Protein AF-A0A9N6WWA9-F1 (afdb_monomer_lite)

pLDDT: mean 92.27, std 10.43, range [47.69, 98.81]

Foldseek 3Di:
DVVLLVVVVVLQVQFPHHFQDDPVVCSVPVVDPLSVLSSVLRNVLSVVQVVVCVVQPVSDHWDWDWAADPQFTTWIWTWDDCTPFFNIKIKIKTKGKHWDDPVNVVVVVVVVDDADDDTKIKIKIKIWIWTHTPDLQAWIKIKMKMKMWIQHPVRDIDIDIDMDIDTGHSDDDPVVVCVVVVVVVVD

Structure (mmCIF, N/CA/C/O backbone):
data_AF-A0A9N6WWA9-F1
#
_entry.id   AF-A0A9N6WWA9-F1
#
loop_
_atom_site.group_PDB
_atom_site.id
_atom_site.type_symbol
_atom_site.label_atom_id
_atom_site.label_alt_id
_atom_site.label_comp_id
_atom_site.label_asym_id
_atom_site.label_entity_id
_atom_site.label_seq_id
_atom_site.pdbx_PDB_ins_code
_atom_site.Cartn_x
_atom_site.Cartn_y
_atom_site.Cartn_z
_atom_site.occupancy
_atom_site.B_iso_or_equiv
_atom_site.auth_seq_id
_atom_site.auth_comp_id
_atom_site.auth_asym_id
_atom_site.auth_atom_id
_atom_site.pdbx_PDB_model_num
ATOM 1 N N . MET A 1 1 ? 0.975 22.831 -18.858 1.00 47.69 1 MET A N 1
ATOM 2 C CA . MET A 1 1 ? 2.084 22.487 -17.935 1.00 47.69 1 MET A CA 1
ATOM 3 C C . MET A 1 1 ? 1.871 23.072 -16.540 1.00 47.69 1 MET A C 1
ATOM 5 O O . MET A 1 1 ? 2.057 22.313 -15.604 1.00 47.69 1 MET A O 1
ATOM 9 N N . ALA A 1 2 ? 1.423 24.330 -16.390 1.00 49.25 2 ALA A N 1
ATOM 10 C CA . ALA A 1 2 ? 1.094 24.925 -15.081 1.00 49.25 2 ALA A CA 1
ATOM 11 C C . ALA A 1 2 ? 0.016 24.138 -14.295 1.00 49.25 2 ALA A C 1
ATOM 13 O O . ALA A 1 2 ? 0.306 23.673 -13.201 1.00 49.25 2 ALA A O 1
ATOM 14 N N . ASP A 1 3 ? -1.133 23.821 -14.912 1.00 58.78 3 ASP A N 1
ATOM 15 C CA . ASP A 1 3 ? -2.223 23.057 -14.260 1.00 58.78 3 ASP A CA 1
ATOM 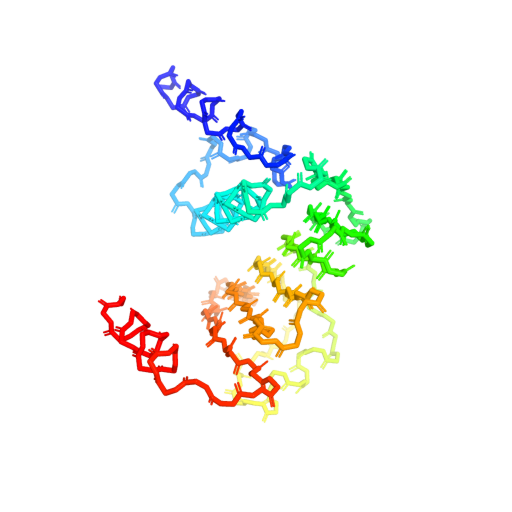16 C C . ASP A 1 3 ? -1.815 21.674 -13.719 1.00 58.78 3 ASP A C 1
ATOM 18 O O . ASP A 1 3 ? -2.359 21.187 -12.731 1.00 58.78 3 ASP A O 1
ATOM 22 N N . ASN A 1 4 ? -0.847 21.009 -14.361 1.00 57.81 4 ASN A N 1
ATOM 23 C CA . ASN A 1 4 ? -0.409 19.672 -13.947 1.00 57.81 4 ASN A CA 1
ATOM 24 C C . ASN A 1 4 ? 0.564 19.710 -12.763 1.00 57.81 4 ASN A C 1
ATOM 26 O O . ASN A 1 4 ? 0.598 18.758 -11.985 1.00 57.81 4 ASN A O 1
ATOM 30 N N . ALA A 1 5 ? 1.357 20.776 -12.644 1.00 61.28 5 ALA A N 1
ATOM 31 C CA . ALA A 1 5 ? 2.270 20.962 -11.524 1.00 61.28 5 ALA A CA 1
ATOM 32 C C . ALA A 1 5 ? 1.504 21.344 -10.251 1.00 61.28 5 ALA A C 1
ATOM 34 O O . ALA A 1 5 ? 1.810 20.816 -9.183 1.00 61.28 5 ALA A O 1
ATOM 35 N N . ASP A 1 6 ? 0.468 22.175 -10.380 1.00 62.00 6 ASP A N 1
ATOM 36 C CA . ASP A 1 6 ? -0.366 22.597 -9.252 1.00 62.00 6 ASP A CA 1
ATOM 37 C C . ASP A 1 6 ? -1.204 21.436 -8.695 1.00 62.00 6 ASP A C 1
ATOM 39 O O . ASP A 1 6 ? -1.165 21.185 -7.492 1.00 62.00 6 ASP A O 1
ATOM 43 N N . ALA A 1 7 ? -1.829 20.618 -9.552 1.00 63.53 7 ALA A N 1
ATOM 44 C CA . ALA A 1 7 ? -2.565 19.426 -9.110 1.00 63.53 7 ALA A CA 1
ATOM 45 C C . ALA A 1 7 ? -1.667 18.352 -8.456 1.00 63.53 7 ALA A C 1
ATOM 47 O O . ALA A 1 7 ? -2.081 17.664 -7.516 1.00 63.53 7 ALA A O 1
ATOM 48 N N . LEU A 1 8 ? -0.423 18.188 -8.933 1.00 64.81 8 LEU A N 1
ATOM 49 C CA . LEU A 1 8 ? 0.541 17.295 -8.283 1.00 64.81 8 LEU A CA 1
ATOM 50 C C . LEU A 1 8 ? 0.990 17.868 -6.934 1.00 64.81 8 LEU A C 1
ATOM 52 O O . LEU A 1 8 ? 1.089 17.118 -5.970 1.00 64.81 8 LEU A O 1
ATOM 56 N N . ASN A 1 9 ? 1.224 19.178 -6.843 1.00 63.47 9 ASN A N 1
ATOM 57 C CA . ASN A 1 9 ? 1.573 19.833 -5.583 1.00 63.47 9 ASN A CA 1
ATOM 58 C C . ASN A 1 9 ? 0.450 19.702 -4.543 1.00 63.47 9 ASN A C 1
ATOM 60 O O . ASN A 1 9 ? 0.743 19.386 -3.392 1.00 63.47 9 ASN A O 1
ATOM 64 N N . GLU A 1 10 ? -0.815 19.858 -4.940 1.00 62.84 10 GLU A N 1
ATOM 65 C CA . GLU A 1 10 ? -1.970 19.601 -4.067 1.00 62.84 10 GLU A CA 1
ATOM 66 C C . GLU A 1 10 ? -2.061 18.133 -3.634 1.00 62.84 10 GLU A C 1
ATOM 68 O O . GLU A 1 10 ? -2.399 17.844 -2.493 1.00 62.84 10 GLU A O 1
ATOM 73 N N . SER A 1 11 ? -1.714 17.184 -4.506 1.00 63.19 11 SER A N 1
ATOM 74 C CA . SER A 1 11 ? -1.733 15.758 -4.153 1.00 63.19 11 SER A CA 1
ATOM 75 C C . SER A 1 11 ? -0.584 15.383 -3.210 1.00 63.19 11 SER A C 1
ATOM 77 O O . SER A 1 11 ? -0.780 14.634 -2.256 1.00 63.19 11 SER A O 1
ATOM 79 N N . VAL A 1 12 ? 0.618 15.926 -3.419 1.00 61.41 12 VAL A N 1
ATOM 80 C CA . VAL A 1 12 ? 1.802 15.590 -2.611 1.00 61.41 12 VAL A CA 1
ATOM 81 C C . VAL A 1 12 ? 1.698 16.130 -1.183 1.00 61.41 12 VAL A C 1
ATOM 83 O O . VAL A 1 12 ? 2.154 15.463 -0.256 1.00 61.41 12 VAL A O 1
ATOM 86 N N . THR A 1 13 ? 1.021 17.263 -0.960 1.00 65.25 13 THR A N 1
ATOM 87 C CA . THR A 1 13 ? 0.717 17.737 0.407 1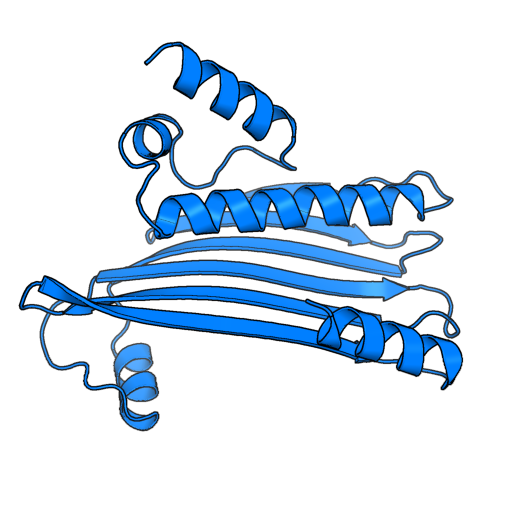.00 65.25 13 THR A CA 1
ATOM 88 C C . THR A 1 13 ? -0.267 16.828 1.146 1.00 65.25 13 THR A C 1
ATOM 90 O O . THR A 1 13 ? -0.355 16.888 2.373 1.00 65.25 13 THR A O 1
ATOM 93 N N . THR A 1 14 ? -0.975 15.949 0.428 1.00 85.50 14 THR A N 1
ATOM 94 C CA . THR A 1 14 ? -1.906 14.979 1.013 1.00 85.50 14 THR A CA 1
ATOM 95 C C . THR A 1 14 ? -1.309 13.594 1.237 1.00 85.50 14 THR A C 1
ATOM 97 O O . THR A 1 14 ? -1.993 12.767 1.835 1.00 85.50 14 THR A O 1
ATOM 100 N N . PHE A 1 15 ? -0.066 13.307 0.855 1.00 95.81 15 PHE A N 1
ATOM 101 C CA . PHE A 1 15 ? 0.565 12.018 1.168 1.00 95.81 15 PHE A CA 1
ATOM 102 C C . PHE A 1 15 ? 1.201 11.996 2.564 1.00 95.81 15 PHE A C 1
ATOM 104 O O . PHE A 1 15 ? 1.361 13.034 3.202 1.00 95.81 15 PHE A O 1
ATOM 111 N N . MET A 1 16 ? 1.571 10.805 3.050 1.00 97.12 16 MET A N 1
ATOM 112 C CA . MET A 1 16 ? 2.307 10.680 4.320 1.00 97.12 16 MET A CA 1
ATOM 113 C C . MET A 1 16 ? 3.759 11.166 4.195 1.00 97.12 16 MET A C 1
ATOM 115 O O . MET A 1 16 ? 4.346 11.608 5.178 1.00 97.12 16 MET A O 1
ATOM 119 N N . ALA A 1 17 ? 4.337 11.094 2.993 1.00 96.50 17 ALA A N 1
ATOM 120 C CA . ALA A 1 17 ? 5.654 11.622 2.653 1.00 96.50 17 ALA A CA 1
ATOM 121 C C . ALA A 1 17 ? 5.747 11.902 1.142 1.00 96.50 17 ALA A C 1
ATOM 123 O O . ALA A 1 17 ? 4.858 11.530 0.375 1.00 96.50 17 ALA A O 1
ATOM 124 N N . GLU A 1 18 ? 6.851 12.516 0.710 1.00 95.06 18 GLU A N 1
ATOM 125 C CA . GLU A 1 18 ? 7.169 12.700 -0.711 1.00 95.06 18 GLU A CA 1
ATOM 126 C C . GLU A 1 18 ? 7.179 11.371 -1.488 1.00 95.06 18 GLU A C 1
ATOM 128 O O . GLU A 1 18 ? 7.696 10.376 -0.958 1.00 95.06 18 GLU A O 1
ATOM 133 N N . PRO A 1 19 ? 6.719 11.358 -2.756 1.00 95.00 19 PRO A N 1
ATOM 134 C CA . PRO A 1 19 ? 6.815 10.191 -3.627 1.00 95.00 19 PRO A CA 1
ATOM 135 C C . PRO A 1 19 ? 8.214 9.583 -3.701 1.00 95.00 19 PRO A C 1
ATOM 137 O O . PRO A 1 19 ? 9.235 10.253 -3.498 1.00 95.00 19 PRO A O 1
ATOM 140 N N . VAL A 1 20 ? 8.263 8.278 -3.957 1.00 95.06 20 VAL A N 1
ATOM 141 C CA . VAL A 1 20 ? 9.519 7.545 -4.138 1.00 95.06 20 VAL A CA 1
ATOM 142 C C . VAL A 1 20 ? 10.134 7.944 -5.475 1.00 95.06 20 VAL A C 1
ATOM 144 O O . VAL A 1 20 ? 11.318 8.285 -5.521 1.00 95.06 20 VAL A O 1
ATOM 147 N N . THR A 1 21 ? 9.328 7.968 -6.537 1.00 94.00 21 THR A N 1
ATOM 148 C CA . THR A 1 21 ? 9.746 8.461 -7.848 1.00 94.00 21 THR A CA 1
ATOM 149 C C . THR A 1 21 ? 9.917 9.985 -7.815 1.00 94.00 21 THR A C 1
ATOM 151 O O . THR A 1 21 ? 9.055 10.694 -7.288 1.00 94.00 21 THR A O 1
ATOM 154 N N . PRO A 1 22 ? 11.005 10.538 -8.386 1.00 92.00 22 PRO A N 1
ATOM 155 C CA . PRO A 1 22 ? 11.210 11.982 -8.436 1.00 92.00 22 PRO A CA 1
ATOM 156 C C . PRO A 1 22 ? 10.050 12.726 -9.109 1.00 92.00 22 PRO A C 1
ATOM 158 O O . PRO A 1 22 ? 9.544 12.313 -10.154 1.00 92.00 22 PRO A O 1
ATOM 161 N N . ARG A 1 23 ? 9.674 13.881 -8.546 1.00 89.56 23 ARG A N 1
ATOM 162 C CA . ARG A 1 23 ? 8.560 14.713 -9.037 1.00 89.56 23 ARG A CA 1
ATOM 163 C C . ARG A 1 23 ? 8.678 15.071 -10.521 1.00 89.56 23 ARG A C 1
ATOM 165 O O . ARG A 1 23 ? 7.681 15.062 -11.232 1.00 89.56 23 ARG A O 1
ATOM 172 N N . GLU A 1 24 ? 9.887 15.364 -10.994 1.00 89.56 24 GLU A N 1
ATOM 173 C CA . GLU A 1 24 ? 10.133 15.678 -12.406 1.00 89.56 24 GLU A CA 1
ATOM 174 C C . GLU A 1 24 ? 9.738 14.511 -13.323 1.00 89.56 24 GLU A C 1
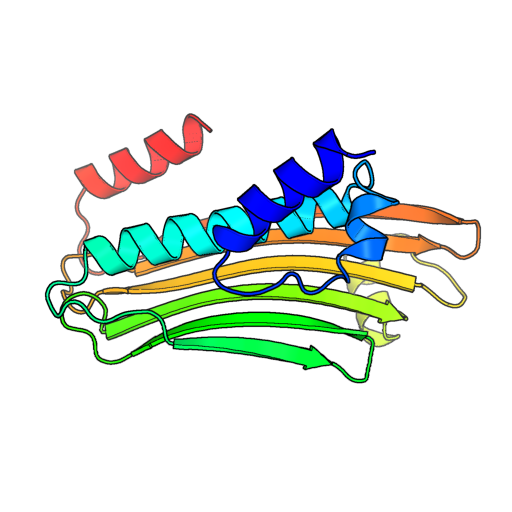ATOM 176 O O . GLU A 1 24 ? 9.036 14.711 -14.314 1.00 89.56 24 GLU A O 1
ATOM 181 N N . THR A 1 25 ? 10.103 13.283 -12.947 1.00 90.31 25 THR A N 1
ATOM 182 C CA . THR A 1 25 ? 9.727 12.068 -13.679 1.00 90.31 25 THR A CA 1
ATOM 183 C C . THR A 1 25 ? 8.213 11.868 -13.680 1.00 90.31 25 THR A C 1
ATOM 185 O O . THR A 1 25 ? 7.637 11.579 -14.729 1.00 90.31 25 THR A O 1
ATOM 188 N N . ILE A 1 26 ? 7.551 12.088 -12.538 1.00 89.81 26 ILE A N 1
ATOM 189 C CA . ILE A 1 26 ? 6.086 11.997 -12.414 1.00 89.81 26 ILE A CA 1
ATOM 190 C C . ILE A 1 26 ? 5.395 12.974 -13.376 1.00 89.81 26 ILE A C 1
ATOM 192 O O . ILE A 1 26 ? 4.463 12.592 -14.082 1.00 89.81 26 ILE A O 1
ATOM 196 N N . LEU A 1 27 ? 5.863 14.224 -13.447 1.00 87.00 27 LEU A N 1
ATOM 197 C CA . LEU A 1 27 ? 5.281 15.246 -14.324 1.00 87.00 27 LEU A CA 1
ATOM 198 C C . LEU A 1 27 ? 5.474 14.937 -15.815 1.00 87.00 27 LEU A C 1
ATOM 200 O O . LEU A 1 27 ? 4.616 15.291 -16.623 1.00 87.00 27 LEU A O 1
ATOM 204 N N . GLN A 1 28 ? 6.576 14.277 -16.177 1.00 87.50 28 GLN A N 1
ATOM 205 C CA . GLN A 1 28 ? 6.882 13.899 -17.560 1.00 87.50 28 GLN A CA 1
ATOM 206 C C . GLN A 1 28 ? 6.149 12.628 -18.016 1.00 87.50 28 GLN A C 1
ATOM 208 O O . GLN A 1 28 ? 5.904 12.467 -19.209 1.00 87.50 28 GLN A O 1
ATOM 213 N N . THR A 1 29 ? 5.798 11.726 -17.093 1.00 87.69 29 THR A N 1
ATOM 214 C CA . THR A 1 29 ? 5.282 10.376 -17.407 1.00 87.69 29 THR A CA 1
ATOM 215 C C . THR A 1 29 ? 3.972 10.046 -16.684 1.00 87.69 29 THR A C 1
ATOM 217 O O . THR A 1 29 ? 3.734 8.915 -16.277 1.00 87.69 29 THR A O 1
ATOM 220 N N . LYS A 1 30 ? 3.083 11.035 -16.536 1.00 80.19 30 LYS A N 1
ATOM 221 C CA . LYS A 1 30 ? 1.840 10.921 -15.749 1.00 80.19 30 LYS A CA 1
ATOM 222 C C . LYS A 1 30 ? 0.879 9.814 -16.215 1.00 80.19 30 LYS A C 1
ATOM 224 O O . LYS A 1 30 ? 0.164 9.249 -15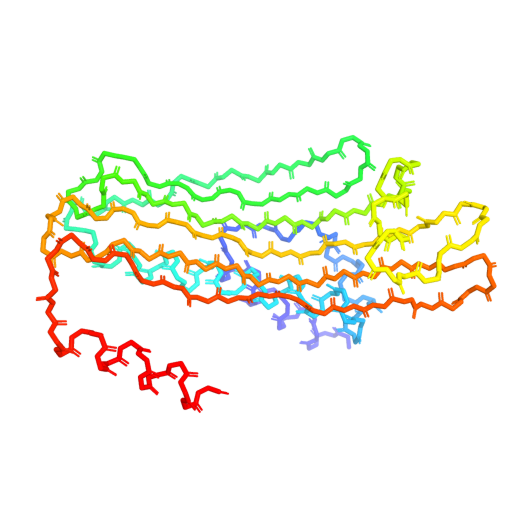.391 1.00 80.19 30 LYS A O 1
ATOM 229 N N . ASP A 1 31 ? 0.870 9.503 -17.510 1.00 85.19 31 ASP A N 1
ATOM 230 C CA . ASP A 1 31 ? 0.013 8.457 -18.089 1.00 85.19 31 ASP A CA 1
ATOM 231 C C . ASP A 1 31 ? 0.631 7.050 -17.993 1.00 85.19 31 ASP A C 1
ATOM 233 O O . ASP A 1 31 ? 0.011 6.063 -18.386 1.00 85.19 31 ASP A O 1
ATOM 237 N N . ASP A 1 32 ? 1.853 6.935 -17.463 1.00 93.56 32 ASP A N 1
ATOM 238 C CA . ASP A 1 32 ? 2.492 5.649 -17.214 1.00 93.56 32 ASP A CA 1
ATOM 239 C C . ASP A 1 32 ? 1.829 4.959 -16.014 1.00 93.56 32 ASP A C 1
ATOM 241 O O . ASP A 1 32 ? 1.760 5.508 -14.910 1.00 93.56 32 ASP A O 1
ATOM 245 N N . VAL A 1 33 ? 1.379 3.718 -16.218 1.00 95.44 33 VAL A N 1
ATOM 246 C CA . VAL A 1 33 ? 0.731 2.886 -15.191 1.00 95.44 33 VAL A CA 1
ATOM 247 C C . VAL A 1 33 ? 1.593 2.764 -13.930 1.00 95.44 33 VAL A C 1
ATOM 249 O O . VAL A 1 33 ? 1.053 2.709 -12.826 1.00 95.44 33 VAL A O 1
ATOM 252 N N . ARG A 1 34 ? 2.926 2.786 -14.058 1.00 96.12 34 ARG A N 1
ATOM 253 C CA . ARG A 1 34 ? 3.856 2.771 -12.917 1.00 96.12 34 ARG A CA 1
ATOM 254 C C . ARG A 1 34 ? 3.646 3.971 -11.997 1.00 96.12 34 ARG A C 1
ATOM 256 O O . ARG A 1 34 ? 3.562 3.807 -10.781 1.00 96.12 34 ARG A O 1
ATOM 263 N N . ILE A 1 35 ? 3.526 5.158 -12.590 1.00 95.44 35 ILE A N 1
ATOM 264 C CA . ILE A 1 35 ? 3.328 6.422 -11.877 1.00 95.44 35 ILE A CA 1
ATOM 265 C C . ILE A 1 35 ? 1.915 6.492 -11.310 1.00 95.44 35 ILE A C 1
ATOM 267 O O . ILE A 1 35 ? 1.737 6.831 -10.141 1.00 95.44 35 ILE A O 1
ATOM 271 N N . GLN A 1 36 ? 0.910 6.117 -12.105 1.00 95.56 36 GLN A N 1
ATOM 272 C CA . GLN A 1 36 ? -0.477 6.073 -11.643 1.00 95.56 36 GLN A CA 1
ATOM 273 C C . GLN A 1 36 ? -0.635 5.144 -10.437 1.00 95.56 36 GLN A C 1
ATOM 275 O O . GLN A 1 36 ? -1.270 5.521 -9.453 1.00 95.56 36 GLN A O 1
ATOM 280 N N . MET A 1 37 ? -0.008 3.964 -10.480 1.00 97.62 37 MET A N 1
ATOM 281 C CA . MET A 1 37 ? -0.038 3.016 -9.373 1.00 97.62 37 MET A CA 1
ATOM 282 C C . MET A 1 37 ? 0.655 3.565 -8.125 1.00 97.62 37 MET A C 1
ATOM 284 O O . MET A 1 37 ? 0.088 3.450 -7.043 1.00 97.62 37 MET A O 1
ATOM 288 N N . GLU A 1 38 ? 1.844 4.168 -8.247 1.00 97.25 38 GLU A N 1
ATOM 289 C CA . GLU A 1 38 ? 2.544 4.781 -7.108 1.00 97.25 38 GLU A CA 1
ATOM 290 C C . GLU A 1 38 ? 1.691 5.859 -6.428 1.00 97.25 38 GLU A C 1
ATOM 292 O O . GLU A 1 38 ? 1.488 5.818 -5.214 1.00 97.25 38 GLU A O 1
ATOM 297 N N . LEU A 1 39 ? 1.137 6.792 -7.204 1.00 95.75 39 LEU A N 1
ATOM 298 C CA . LEU A 1 39 ? 0.297 7.857 -6.656 1.00 95.75 39 LEU A CA 1
ATOM 299 C C . LEU A 1 39 ? -0.975 7.294 -6.009 1.00 95.75 39 LEU A C 1
ATOM 301 O O . LEU A 1 39 ? -1.385 7.754 -4.942 1.00 95.75 39 LEU A O 1
ATOM 305 N N . PHE A 1 40 ? -1.576 6.270 -6.619 1.00 96.19 40 PHE A N 1
ATOM 306 C CA . PHE A 1 40 ? -2.763 5.606 -6.090 1.00 96.19 40 PHE A CA 1
ATOM 307 C C . PHE A 1 40 ? -2.500 4.946 -4.731 1.00 96.19 40 PHE A C 1
ATOM 309 O O . PHE A 1 40 ? -3.227 5.204 -3.772 1.00 96.19 40 PHE A O 1
ATOM 316 N N . ILE A 1 41 ? -1.438 4.144 -4.605 1.00 98.06 41 ILE A N 1
ATOM 317 C CA . ILE A 1 41 ? -1.120 3.469 -3.338 1.00 98.06 41 ILE A CA 1
ATOM 318 C C . ILE A 1 41 ? -0.674 4.445 -2.246 1.00 98.06 41 ILE A C 1
ATOM 320 O O . ILE A 1 41 ? -0.979 4.223 -1.076 1.00 98.06 41 ILE A O 1
ATOM 324 N N . MET A 1 42 ? -0.002 5.541 -2.606 1.00 97.81 42 MET A N 1
ATOM 325 C CA . MET A 1 42 ? 0.354 6.599 -1.658 1.00 97.81 42 MET A CA 1
ATOM 326 C C . MET A 1 42 ? -0.873 7.353 -1.146 1.00 97.81 42 MET A C 1
ATOM 328 O O . MET A 1 42 ? -0.943 7.673 0.042 1.00 97.81 42 MET A O 1
ATOM 332 N N . LYS A 1 43 ? -1.868 7.579 -2.012 1.00 97.00 43 LYS A N 1
ATOM 333 C CA . LYS A 1 43 ? -3.162 8.126 -1.597 1.00 97.00 43 LYS A CA 1
ATOM 334 C C . LYS A 1 43 ? -3.865 7.187 -0.617 1.00 97.00 43 LYS A C 1
ATOM 336 O O . LYS A 1 43 ? -4.276 7.638 0.446 1.00 97.00 43 LYS A O 1
ATOM 341 N N . ILE A 1 44 ? -3.939 5.887 -0.929 1.00 97.56 44 ILE A N 1
ATOM 342 C CA . ILE A 1 44 ? -4.532 4.884 -0.024 1.00 97.56 44 ILE A CA 1
ATOM 343 C C . ILE A 1 44 ? -3.810 4.878 1.326 1.00 97.56 44 ILE A C 1
ATOM 345 O O . ILE A 1 44 ? -4.473 4.875 2.359 1.00 97.56 44 ILE A O 1
ATOM 349 N N . GLN A 1 45 ? -2.472 4.898 1.336 1.00 98.62 45 GLN A N 1
ATOM 350 C CA . GLN A 1 45 ? -1.697 4.945 2.579 1.00 98.62 45 GLN A CA 1
ATOM 351 C C . GLN A 1 45 ? -2.093 6.155 3.424 1.00 98.62 45 GLN A C 1
ATOM 353 O O . GLN A 1 45 ? -2.359 6.001 4.611 1.00 98.62 45 GLN A O 1
ATOM 358 N N . ALA A 1 46 ? -2.151 7.342 2.822 1.00 98.31 46 ALA A N 1
ATOM 359 C CA . ALA A 1 46 ? -2.466 8.560 3.552 1.00 98.31 46 ALA A CA 1
ATOM 360 C C . ALA A 1 46 ? -3.905 8.591 4.068 1.00 98.31 46 ALA A C 1
ATOM 362 O O . ALA A 1 46 ? -4.126 8.922 5.232 1.00 98.31 46 ALA A O 1
ATOM 363 N N . ASP A 1 47 ? -4.872 8.211 3.236 1.00 97.69 47 ASP A N 1
ATOM 364 C CA . ASP A 1 47 ? -6.280 8.162 3.630 1.00 97.69 47 ASP A CA 1
ATOM 365 C C . ASP A 1 47 ? -6.496 7.149 4.760 1.00 97.69 47 ASP A C 1
ATOM 367 O O . ASP A 1 47 ? -7.139 7.464 5.762 1.00 97.69 47 ASP A O 1
ATOM 371 N N . PHE A 1 48 ? -5.901 5.958 4.645 1.00 98.19 48 PHE A N 1
ATOM 372 C CA . PHE A 1 48 ? -6.052 4.910 5.648 1.00 98.19 48 PHE A CA 1
ATOM 373 C C . PHE A 1 48 ? -5.319 5.241 6.951 1.00 98.19 48 PHE A C 1
ATOM 375 O O . PHE A 1 48 ? -5.889 5.069 8.026 1.00 98.19 48 PHE A O 1
ATOM 382 N N . CYS A 1 49 ? -4.100 5.788 6.884 1.00 98.50 49 CYS A N 1
ATOM 383 C CA . CYS A 1 49 ? -3.400 6.277 8.072 1.00 98.50 49 CYS A CA 1
ATOM 384 C C . CYS A 1 49 ? -4.221 7.347 8.797 1.00 98.50 49 CYS A C 1
ATOM 386 O O . CYS A 1 49 ? -4.403 7.248 10.005 1.00 98.50 49 CYS A O 1
ATOM 388 N N . ARG A 1 50 ? -4.767 8.336 8.082 1.00 97.94 50 ARG A N 1
ATOM 389 C CA . ARG A 1 50 ? -5.590 9.386 8.704 1.00 97.94 50 ARG A CA 1
ATOM 390 C C . ARG A 1 50 ? -6.879 8.848 9.312 1.00 97.94 50 ARG A C 1
ATOM 392 O O . ARG A 1 50 ? -7.262 9.318 10.377 1.00 97.94 50 ARG A O 1
ATOM 399 N N . ALA A 1 51 ? -7.526 7.879 8.662 1.00 98.12 51 ALA A N 1
ATOM 400 C CA . ALA A 1 51 ? -8.701 7.215 9.219 1.00 98.12 51 ALA A CA 1
ATOM 401 C C . ALA A 1 51 ? -8.354 6.512 10.540 1.00 98.12 51 ALA A C 1
ATOM 403 O O . ALA A 1 51 ? -9.017 6.739 11.542 1.00 98.12 51 ALA A O 1
ATOM 404 N N . LEU A 1 52 ? -7.257 5.749 10.580 1.00 98.31 52 LEU A N 1
ATOM 405 C CA . LEU A 1 52 ? -6.803 5.089 11.807 1.00 98.31 52 LEU A CA 1
ATOM 406 C C . LEU A 1 52 ? -6.408 6.093 12.899 1.00 98.31 52 LEU A C 1
ATOM 408 O O . LEU A 1 52 ? -6.764 5.912 14.054 1.00 98.31 52 LEU A O 1
ATOM 412 N N . GLU A 1 53 ? -5.719 7.182 12.561 1.00 98.19 53 GLU A N 1
ATOM 413 C CA . GLU A 1 53 ? -5.386 8.226 13.539 1.00 98.19 53 GLU A CA 1
ATOM 414 C C . GLU A 1 53 ? -6.611 8.940 14.121 1.00 98.19 53 GLU A C 1
ATOM 416 O O . GLU A 1 53 ? -6.506 9.517 15.202 1.00 98.19 53 GLU A O 1
ATOM 421 N N . ALA A 1 54 ? -7.734 8.976 13.399 1.00 98.06 54 ALA A N 1
ATOM 422 C CA . ALA A 1 54 ? -8.982 9.549 13.898 1.00 98.06 54 ALA A CA 1
ATOM 423 C C . ALA A 1 54 ? -9.678 8.624 14.911 1.00 98.06 54 ALA A C 1
ATOM 425 O O . ALA A 1 54 ? -10.344 9.119 15.815 1.00 98.06 54 ALA A O 1
ATOM 426 N N . GLU A 1 55 ? -9.474 7.310 14.784 1.00 97.75 55 GLU A N 1
ATOM 427 C CA . GLU A 1 55 ? -9.980 6.283 15.708 1.00 97.75 55 GLU A CA 1
ATOM 428 C C . GLU A 1 55 ? -9.039 6.028 16.903 1.00 97.75 55 GLU A C 1
ATOM 430 O O . GLU A 1 55 ? -9.359 5.271 17.821 1.00 97.75 55 GLU A O 1
ATOM 435 N N . GLU A 1 56 ? -7.845 6.625 16.908 1.00 97.50 56 GLU A N 1
ATOM 436 C CA . GLU A 1 56 ? -6.874 6.473 17.989 1.00 97.50 56 GLU A CA 1
ATOM 437 C C . GLU A 1 56 ? -7.141 7.488 19.111 1.00 97.50 56 GLU A C 1
ATOM 439 O O . GLU A 1 56 ? -6.783 8.663 19.014 1.00 97.50 56 GLU A O 1
ATOM 444 N N . GLU A 1 57 ? -7.738 7.020 20.211 1.00 93.12 57 GLU A N 1
ATOM 445 C CA . GLU A 1 57 ? -8.201 7.872 21.321 1.00 93.12 57 GLU A CA 1
ATOM 446 C C . GLU A 1 57 ? -7.074 8.670 21.992 1.00 93.12 57 GLU A C 1
ATOM 448 O O . GLU A 1 57 ? -7.278 9.798 22.446 1.00 93.12 57 GLU A O 1
ATOM 453 N N . SER A 1 58 ? -5.858 8.118 22.023 1.00 93.88 58 SER A N 1
ATOM 454 C CA . SER A 1 58 ? -4.679 8.804 22.565 1.00 93.88 58 SER A CA 1
ATOM 455 C C . SER A 1 58 ? -4.235 10.016 21.734 1.00 93.88 58 SER A C 1
ATOM 457 O O . SER A 1 58 ? -3.376 10.783 22.177 1.00 93.88 58 SER A O 1
ATOM 459 N N . GLY A 1 59 ? -4.770 10.182 20.519 1.00 94.12 59 GLY A N 1
ATOM 460 C CA . GLY A 1 59 ? -4.324 11.178 19.548 1.00 94.12 59 GLY A CA 1
ATOM 461 C C . GLY A 1 59 ? -2.964 10.859 18.919 1.00 94.12 59 GLY A C 1
ATOM 462 O O . GLY A 1 59 ? -2.386 11.722 18.251 1.00 94.12 59 GLY A O 1
ATOM 463 N N . MET A 1 60 ? -2.432 9.648 19.135 1.00 96.25 60 MET A N 1
ATOM 464 C CA . MET A 1 60 ? -1.159 9.213 18.566 1.00 96.25 60 MET A CA 1
ATOM 465 C C . MET A 1 60 ? -1.206 9.234 17.033 1.00 96.25 60 MET A C 1
ATOM 467 O O . MET A 1 60 ? -2.196 8.870 16.402 1.00 96.25 60 MET A O 1
ATOM 471 N N . LYS A 1 61 ? -0.098 9.673 16.433 1.00 97.50 61 LYS A N 1
ATOM 472 C CA . LYS A 1 61 ? 0.079 9.794 14.984 1.00 97.50 61 LYS A CA 1
ATOM 473 C C . LYS A 1 61 ? 1.052 8.750 14.463 1.00 97.50 61 LYS A C 1
ATOM 475 O O . LYS A 1 61 ? 1.909 8.270 15.209 1.00 97.50 61 LYS A O 1
ATOM 480 N N . PHE A 1 62 ? 0.951 8.419 13.178 1.00 98.44 62 PHE A N 1
ATOM 481 C CA . PHE A 1 62 ? 1.908 7.513 12.549 1.00 98.44 62 PHE A CA 1
ATOM 482 C C . PHE A 1 62 ? 3.318 8.107 12.583 1.00 98.44 62 PHE A C 1
ATOM 484 O O . PHE A 1 62 ? 3.557 9.235 12.148 1.00 98.44 62 PHE A O 1
ATOM 491 N N . ARG A 1 63 ? 4.293 7.304 13.013 1.00 98.50 63 ARG A N 1
ATOM 492 C CA . ARG A 1 63 ? 5.695 7.565 12.695 1.00 98.50 63 ARG A CA 1
ATOM 493 C C . ARG A 1 63 ? 5.909 7.229 11.225 1.00 98.50 63 ARG A C 1
ATOM 495 O O . ARG A 1 63 ? 5.756 6.073 10.830 1.00 98.50 63 ARG A O 1
ATOM 502 N N . VAL A 1 64 ? 6.285 8.233 10.443 1.00 98.56 64 VAL A N 1
ATOM 503 C CA . VAL A 1 64 ? 6.551 8.093 9.010 1.00 98.56 64 VAL A CA 1
ATOM 504 C C . VAL A 1 64 ? 8.054 8.033 8.762 1.00 98.56 64 VAL A C 1
ATOM 506 O O . VAL A 1 64 ? 8.796 8.908 9.204 1.00 98.56 64 VAL A O 1
ATOM 509 N N . ASP A 1 65 ? 8.495 7.007 8.043 1.00 98.38 65 ASP A N 1
ATOM 510 C CA . ASP A 1 65 ? 9.878 6.832 7.610 1.00 98.38 65 ASP A CA 1
ATOM 511 C C . ASP A 1 65 ? 9.932 6.637 6.092 1.00 98.38 65 ASP A C 1
ATOM 513 O O . ASP A 1 65 ? 9.449 5.635 5.559 1.00 98.38 65 ASP A O 1
ATOM 517 N N . ARG A 1 66 ? 10.509 7.615 5.389 1.00 98.12 66 ARG A N 1
ATOM 518 C CA . ARG A 1 66 ? 10.747 7.548 3.944 1.00 98.12 66 ARG A CA 1
ATOM 519 C C . ARG A 1 66 ? 12.183 7.114 3.700 1.00 98.12 66 ARG A C 1
ATOM 521 O O . ARG A 1 66 ? 13.120 7.774 4.140 1.00 98.12 66 ARG A O 1
ATOM 528 N N . TRP A 1 67 ? 12.354 6.064 2.910 1.00 97.69 67 TRP A N 1
ATOM 529 C CA . TRP A 1 67 ? 13.648 5.425 2.696 1.00 97.69 67 TRP A CA 1
ATOM 530 C C . TRP A 1 67 ? 13.869 5.073 1.220 1.00 97.69 67 TRP A C 1
ATOM 532 O O . TRP A 1 67 ? 12.941 5.048 0.410 1.00 97.69 67 TRP A O 1
ATOM 542 N N . THR A 1 68 ? 15.127 4.817 0.858 1.00 96.56 68 THR A N 1
ATOM 543 C CA . THR A 1 68 ? 15.554 4.464 -0.508 1.00 96.56 68 THR A CA 1
ATOM 544 C C . THR A 1 68 ? 16.437 3.218 -0.490 1.00 96.56 68 THR A C 1
ATOM 546 O O . THR A 1 68 ? 17.017 2.883 0.546 1.00 96.56 68 THR A O 1
ATOM 549 N N . ARG A 1 69 ? 16.526 2.503 -1.618 1.00 92.69 69 ARG A N 1
ATOM 550 C CA . ARG A 1 69 ? 17.427 1.352 -1.793 1.00 92.69 69 ARG A CA 1
ATOM 551 C C . ARG A 1 69 ? 18.588 1.718 -2.712 1.00 92.69 69 ARG A C 1
ATOM 553 O O . ARG A 1 69 ? 18.329 2.248 -3.790 1.00 92.69 69 ARG A O 1
ATOM 560 N N . PRO A 1 70 ? 19.832 1.333 -2.375 1.00 89.94 70 PRO A N 1
ATOM 561 C CA . PRO A 1 70 ? 20.965 1.468 -3.293 1.00 89.94 70 PRO A CA 1
ATOM 562 C C . PRO A 1 70 ? 20.751 0.740 -4.628 1.00 89.94 70 PRO A C 1
ATOM 564 O O . PRO A 1 70 ? 21.207 1.200 -5.666 1.00 89.94 70 PRO A O 1
ATOM 567 N N . GLU A 1 71 ? 20.029 -0.382 -4.599 1.00 87.44 71 GLU A N 1
ATOM 568 C CA . GLU A 1 71 ? 19.739 -1.226 -5.767 1.00 87.44 71 GLU A CA 1
ATOM 569 C C . GLU A 1 71 ? 18.601 -0.685 -6.654 1.00 87.44 71 GLU A C 1
ATOM 571 O O . GLU A 1 71 ? 18.362 -1.226 -7.732 1.00 87.44 71 GLU A O 1
ATOM 576 N N . GLY A 1 72 ? 17.920 0.384 -6.222 1.00 91.12 72 GLY A N 1
ATOM 577 C CA . GLY A 1 72 ? 16.826 1.025 -6.950 1.00 91.12 72 GLY A CA 1
ATOM 578 C C . GLY A 1 72 ? 15.503 1.049 -6.182 1.00 91.12 72 GLY A C 1
ATOM 579 O O . GLY A 1 72 ? 15.085 0.068 -5.560 1.00 91.12 72 GLY A O 1
ATOM 580 N N . GLY A 1 73 ? 14.822 2.194 -6.244 1.00 95.25 73 GLY A N 1
ATOM 581 C CA . GLY A 1 73 ? 13.545 2.434 -5.583 1.00 95.25 73 GLY A CA 1
ATOM 582 C C . GLY A 1 73 ? 13.651 2.790 -4.097 1.00 95.25 73 GLY A C 1
ATOM 583 O O . GLY A 1 73 ? 14.645 3.344 -3.624 1.00 95.25 73 GLY A O 1
ATOM 584 N N . GLY A 1 74 ? 12.596 2.489 -3.348 1.00 98.00 74 GLY A N 1
ATOM 585 C CA . GLY A 1 74 ? 12.422 2.903 -1.961 1.00 98.00 74 GLY A CA 1
ATOM 586 C C . GLY A 1 74 ? 11.014 2.633 -1.443 1.00 98.00 74 GLY A C 1
ATOM 587 O O . GLY A 1 74 ? 10.293 1.774 -1.960 1.00 98.00 74 GLY A O 1
ATOM 588 N N . GLY A 1 75 ? 10.622 3.376 -0.415 1.00 98.25 75 GLY A N 1
ATOM 589 C CA . GLY A 1 75 ? 9.304 3.239 0.183 1.00 98.25 75 GLY A CA 1
ATOM 590 C C . GLY A 1 75 ? 9.013 4.262 1.270 1.00 98.25 75 GLY A C 1
ATOM 591 O O . GLY A 1 75 ? 9.859 5.078 1.644 1.00 98.25 75 GLY A O 1
ATOM 592 N N . VAL A 1 76 ? 7.787 4.183 1.776 1.00 98.69 76 VAL A N 1
ATOM 593 C CA . VAL A 1 76 ? 7.297 4.966 2.910 1.00 98.69 76 VAL A CA 1
ATOM 594 C C . VAL A 1 76 ? 6.679 3.989 3.895 1.00 98.69 76 VAL A C 1
ATOM 596 O O . VAL A 1 76 ? 5.697 3.314 3.582 1.00 98.69 76 VAL A O 1
ATOM 599 N N . THR A 1 77 ? 7.274 3.899 5.075 1.00 98.69 77 THR A N 1
ATOM 600 C CA . THR A 1 77 ? 6.825 3.046 6.173 1.00 98.69 77 THR A CA 1
ATOM 601 C C . THR A 1 77 ? 6.077 3.916 7.176 1.00 98.69 77 THR A C 1
ATOM 603 O O . THR A 1 77 ? 6.650 4.869 7.703 1.00 98.69 77 THR A O 1
ATOM 606 N N . CYS A 1 78 ? 4.818 3.595 7.465 1.00 98.81 78 CYS A N 1
ATOM 607 C CA . CYS A 1 78 ? 4.034 4.273 8.496 1.00 98.81 78 CYS A CA 1
ATOM 608 C C . CYS A 1 78 ? 3.720 3.278 9.612 1.00 98.81 78 CYS A C 1
ATOM 610 O O . CYS A 1 78 ? 3.090 2.250 9.353 1.00 98.81 78 CYS A O 1
ATOM 612 N N . VAL A 1 79 ? 4.135 3.585 10.848 1.00 98.69 79 VAL A N 1
ATOM 613 C CA . VAL A 1 79 ? 3.872 2.724 12.013 1.00 98.69 79 VAL A CA 1
ATOM 614 C C . VAL A 1 79 ? 3.282 3.493 13.199 1.00 98.69 79 VAL A C 1
ATOM 616 O O . VAL A 1 79 ? 3.798 4.544 13.574 1.00 98.69 79 VAL A O 1
ATOM 619 N N . ILE A 1 80 ? 2.257 2.920 13.831 1.00 98.38 80 ILE A N 1
ATOM 620 C CA . ILE A 1 80 ? 1.869 3.177 15.228 1.00 98.38 80 ILE A CA 1
ATOM 621 C C . ILE A 1 80 ? 2.259 1.946 16.053 1.00 98.38 80 ILE A C 1
ATOM 623 O O . ILE A 1 80 ? 2.073 0.809 15.607 1.00 98.38 80 ILE A O 1
ATOM 627 N N . GLN A 1 81 ? 2.816 2.166 17.243 1.00 97.38 81 GLN A N 1
ATOM 628 C CA . GLN A 1 81 ? 3.104 1.114 18.218 1.00 97.38 81 GLN A CA 1
ATOM 629 C C . GLN A 1 81 ? 2.661 1.580 19.597 1.00 97.38 81 GLN A C 1
ATOM 631 O O . GLN A 1 81 ? 2.885 2.736 19.947 1.00 97.38 81 GLN A O 1
ATOM 636 N N . GLU A 1 82 ? 2.105 0.662 20.378 1.00 96.94 82 GLU A N 1
ATOM 637 C CA . GLU A 1 82 ? 1.650 0.917 21.744 1.00 96.94 82 GLU A CA 1
ATOM 638 C C . GLU A 1 82 ? 0.604 2.041 21.855 1.00 96.94 82 GLU A C 1
ATOM 640 O O . GLU A 1 82 ? 0.573 2.775 22.842 1.00 96.94 82 GLU A O 1
ATOM 645 N N . GLY A 1 83 ? -0.284 2.158 20.861 1.00 96.69 83 GLY A N 1
ATOM 646 C CA . GLY A 1 83 ? -1.462 3.026 20.930 1.00 96.69 83 GLY A CA 1
ATOM 647 C C . GLY A 1 83 ? -2.511 2.503 21.916 1.00 96.69 83 GLY A C 1
ATOM 648 O O . GLY A 1 83 ? -2.409 1.382 22.437 1.00 96.69 83 GLY A O 1
ATOM 649 N N . THR A 1 84 ? -3.529 3.321 22.190 1.00 97.69 84 THR A N 1
ATOM 650 C CA . THR A 1 84 ? -4.664 2.937 23.045 1.00 97.69 84 THR A CA 1
ATOM 651 C C . THR A 1 84 ? -5.709 2.135 22.277 1.00 97.69 84 THR A C 1
ATOM 653 O O . THR A 1 84 ? -6.182 1.127 22.804 1.00 97.69 84 THR A O 1
ATOM 656 N N . THR A 1 85 ? -5.976 2.493 21.017 1.00 98.19 85 THR A N 1
ATOM 657 C CA . THR A 1 85 ? -6.873 1.741 20.126 1.00 98.19 85 THR A CA 1
ATOM 658 C C . THR A 1 85 ? -6.102 0.664 19.372 1.00 98.19 85 THR A C 1
ATOM 660 O O . THR A 1 85 ? -6.520 -0.497 19.343 1.00 98.19 85 THR A O 1
ATOM 663 N N . PHE A 1 86 ? -4.946 1.013 18.801 1.00 98.38 86 PHE A N 1
ATOM 664 C CA . PHE A 1 86 ? -4.116 0.089 18.024 1.00 98.38 86 PHE A CA 1
ATOM 665 C C . PHE A 1 86 ? -2.851 -0.289 18.792 1.00 98.38 86 PHE A C 1
ATOM 667 O O . PHE A 1 86 ? -1.963 0.537 19.000 1.00 98.38 86 PHE A O 1
ATOM 674 N N . GLU A 1 87 ? -2.725 -1.565 19.169 1.00 98.25 87 GLU A N 1
ATOM 675 C CA . GLU A 1 87 ? -1.478 -2.087 19.740 1.00 98.25 87 GLU A CA 1
ATOM 676 C C . GLU A 1 87 ? -0.335 -1.930 18.728 1.00 98.25 87 GLU A C 1
ATOM 678 O O . GLU A 1 87 ? 0.763 -1.480 19.068 1.00 98.25 87 GLU A O 1
ATOM 683 N N . LYS A 1 88 ? -0.613 -2.241 17.456 1.00 98.50 88 LYS A N 1
ATOM 684 C CA . LYS A 1 88 ? 0.317 -2.013 16.353 1.00 98.50 88 LYS A CA 1
ATOM 685 C C . LYS A 1 88 ? -0.422 -1.821 15.037 1.00 98.50 88 LYS A C 1
ATOM 687 O O . LYS A 1 88 ? -1.222 -2.661 14.645 1.00 98.50 88 LYS A O 1
ATOM 692 N N . ALA A 1 89 ? -0.093 -0.765 14.306 1.00 98.69 89 ALA A N 1
ATOM 693 C CA . ALA A 1 89 ? -0.612 -0.522 12.963 1.00 98.69 89 ALA A CA 1
ATOM 694 C C . ALA A 1 89 ? 0.546 -0.248 12.009 1.00 98.69 89 ALA A C 1
ATOM 696 O O . ALA A 1 89 ? 1.371 0.622 12.278 1.00 98.69 89 ALA A O 1
ATOM 697 N N . GLY A 1 90 ? 0.615 -0.990 10.905 1.00 98.75 90 GLY A N 1
ATOM 698 C CA . GLY A 1 90 ? 1.588 -0.775 9.839 1.00 98.75 90 GLY A CA 1
ATOM 699 C C . GLY A 1 90 ? 0.892 -0.542 8.505 1.00 98.75 90 GLY A C 1
ATOM 700 O O . GLY A 1 90 ? 0.035 -1.335 8.118 1.00 98.75 90 GLY A O 1
ATOM 701 N N . VAL A 1 91 ? 1.275 0.513 7.788 1.00 98.81 91 VAL A N 1
ATOM 702 C CA . VAL A 1 91 ? 0.788 0.815 6.434 1.00 98.81 91 VAL A CA 1
ATOM 703 C C . VAL A 1 91 ? 1.992 1.219 5.592 1.00 98.81 91 VAL A C 1
ATOM 705 O O . VAL A 1 91 ? 2.539 2.306 5.761 1.00 98.81 91 VAL A O 1
ATOM 708 N N . ASN A 1 92 ? 2.446 0.335 4.707 1.00 98.69 92 ASN A N 1
ATOM 709 C CA . ASN A 1 92 ? 3.741 0.476 4.046 1.00 98.69 92 ASN A CA 1
ATOM 710 C C . ASN A 1 92 ? 3.585 0.500 2.532 1.00 98.69 92 ASN A C 1
ATOM 712 O O . ASN A 1 92 ? 2.992 -0.409 1.954 1.00 98.69 92 ASN A O 1
ATOM 716 N N . VAL A 1 93 ? 4.187 1.502 1.898 1.00 98.69 93 VAL A N 1
ATOM 717 C CA . VAL A 1 93 ? 4.330 1.613 0.445 1.00 98.69 93 VAL A CA 1
ATOM 718 C C . VAL A 1 93 ? 5.756 1.246 0.059 1.00 98.69 93 VAL A C 1
ATOM 720 O O . VAL A 1 93 ? 6.719 1.647 0.712 1.00 98.69 93 VAL A O 1
ATOM 723 N N . SER A 1 94 ? 5.905 0.480 -1.015 1.00 98.44 94 SER A N 1
ATOM 724 C CA . SER A 1 94 ? 7.195 0.194 -1.642 1.00 98.44 94 SER A CA 1
ATOM 725 C C . SER A 1 94 ? 7.087 0.384 -3.145 1.00 98.44 94 SER A C 1
ATOM 727 O O . SER A 1 94 ? 6.134 -0.092 -3.758 1.00 98.44 94 SER A O 1
ATOM 729 N N . VAL A 1 95 ? 8.083 1.048 -3.726 1.00 98.12 95 VAL A N 1
ATOM 730 C CA . VAL A 1 95 ? 8.242 1.241 -5.169 1.00 98.12 95 VAL A CA 1
ATOM 731 C C . VAL A 1 95 ? 9.677 0.866 -5.497 1.00 98.12 95 VAL A C 1
ATOM 733 O O . VAL A 1 95 ? 10.610 1.551 -5.092 1.00 98.12 95 VAL A O 1
ATOM 736 N N . VAL A 1 96 ? 9.867 -0.267 -6.160 1.00 97.12 96 VAL A N 1
ATOM 737 C CA . VAL A 1 96 ? 11.171 -0.890 -6.400 1.00 97.12 96 VAL A CA 1
ATOM 738 C C . VAL A 1 96 ? 11.349 -1.113 -7.889 1.00 97.12 96 VAL A C 1
ATOM 740 O O . VAL A 1 96 ? 10.430 -1.541 -8.583 1.00 97.12 96 VAL A O 1
ATOM 743 N N . HIS A 1 97 ? 12.550 -0.845 -8.378 1.00 95.12 97 HIS A N 1
ATOM 744 C CA . HIS A 1 97 ? 12.935 -1.103 -9.755 1.00 95.12 97 HIS A CA 1
ATOM 745 C C . HIS A 1 97 ? 14.372 -1.612 -9.795 1.00 95.12 97 HIS A C 1
ATOM 747 O O . HIS A 1 97 ? 15.167 -1.299 -8.913 1.00 95.12 97 HIS A O 1
ATOM 753 N N . GLY A 1 98 ? 14.715 -2.374 -10.825 1.00 94.44 98 GLY A N 1
ATOM 754 C CA . GLY A 1 98 ? 16.055 -2.931 -10.978 1.00 94.44 98 GLY A CA 1
ATOM 755 C C . GLY A 1 98 ? 16.073 -4.068 -11.986 1.00 94.44 98 GLY A C 1
ATOM 756 O O . GLY A 1 98 ? 15.200 -4.149 -12.847 1.00 94.44 98 GLY A O 1
ATOM 757 N N . MET A 1 99 ? 17.051 -4.960 -11.856 1.00 92.94 99 MET A N 1
ATOM 758 C CA . MET A 1 99 ? 17.129 -6.188 -12.650 1.00 92.94 99 MET A CA 1
ATOM 759 C C . MET A 1 99 ? 16.588 -7.368 -11.850 1.00 92.94 99 MET A C 1
ATOM 761 O O . MET A 1 99 ? 16.906 -7.514 -10.669 1.00 92.94 99 MET A O 1
ATOM 765 N N . LEU A 1 100 ? 15.776 -8.218 -12.481 1.00 90.88 100 LEU A N 1
ATOM 766 C CA . LEU A 1 100 ? 15.239 -9.403 -11.818 1.00 90.88 100 LEU A CA 1
ATOM 767 C C . LEU A 1 100 ? 16.370 -10.366 -11.429 1.00 90.88 100 LEU A C 1
ATOM 769 O O . LEU A 1 100 ? 17.099 -10.837 -12.305 1.00 90.88 100 LEU A O 1
ATOM 773 N N . PRO A 1 101 ? 16.492 -10.740 -10.142 1.00 88.06 101 PRO A N 1
ATOM 774 C CA . PRO A 1 101 ? 17.460 -11.744 -9.729 1.00 88.06 101 PRO A CA 1
ATOM 775 C C . PRO A 1 101 ? 17.166 -13.102 -10.371 1.00 88.06 101 PRO A C 1
ATOM 777 O O . PRO A 1 101 ? 16.007 -13.500 -10.507 1.00 88.06 101 PRO A O 1
ATOM 780 N N . VAL A 1 102 ? 18.214 -13.877 -10.669 1.00 86.81 102 VAL A N 1
ATOM 781 C CA . VAL A 1 102 ? 18.101 -15.210 -11.299 1.00 86.81 102 VAL A CA 1
ATOM 782 C C . VAL A 1 102 ? 17.124 -16.126 -10.550 1.00 86.81 102 VAL A C 1
ATOM 784 O O . VAL A 1 102 ? 16.319 -16.822 -11.168 1.00 86.81 102 VAL A O 1
ATOM 787 N N . GLN A 1 103 ? 17.141 -16.092 -9.215 1.00 86.81 103 GLN A N 1
ATOM 788 C CA . GLN A 1 103 ? 16.228 -16.880 -8.381 1.00 86.81 103 GLN A CA 1
ATOM 789 C C . GLN A 1 103 ? 14.758 -16.466 -8.566 1.00 86.81 103 GLN A C 1
ATOM 791 O O . GLN A 1 103 ? 13.879 -17.326 -8.624 1.00 86.81 103 GLN A O 1
ATOM 796 N N . ALA A 1 104 ? 14.478 -15.167 -8.707 1.00 86.19 104 ALA A N 1
ATOM 797 C CA . ALA A 1 104 ? 13.125 -14.667 -8.942 1.00 86.19 104 ALA A CA 1
ATOM 798 C C . ALA A 1 104 ? 12.607 -15.105 -10.321 1.00 86.19 104 ALA A C 1
ATOM 800 O O . ALA A 1 104 ? 11.466 -15.554 -10.435 1.00 86.19 104 ALA A O 1
ATOM 801 N N . VAL A 1 105 ? 13.467 -15.083 -11.347 1.00 86.44 105 VAL A N 1
ATOM 802 C CA . VAL A 1 105 ? 13.140 -15.602 -12.687 1.00 86.44 105 VAL A CA 1
ATOM 803 C C . VAL A 1 105 ? 12.778 -17.089 -12.623 1.00 86.44 105 VAL A C 1
ATOM 805 O O . VAL A 1 105 ? 11.758 -17.497 -13.176 1.00 86.44 105 VAL A O 1
ATOM 808 N N . GLN A 1 106 ? 13.567 -17.901 -11.909 1.00 85.56 106 GLN A N 1
ATOM 809 C CA . GLN A 1 106 ? 13.291 -19.334 -11.736 1.00 85.56 106 GLN A CA 1
ATOM 810 C C . GLN A 1 106 ? 11.932 -19.583 -11.067 1.00 85.56 106 GLN A C 1
ATOM 812 O O . GLN A 1 106 ? 11.151 -20.405 -11.548 1.00 85.56 106 GLN A O 1
ATOM 817 N N . GLN A 1 107 ? 11.612 -18.843 -10.002 1.00 87.12 107 GLN A N 1
ATOM 818 C CA . GLN A 1 107 ? 10.320 -18.960 -9.319 1.00 87.12 107 GLN A CA 1
ATOM 819 C C . GLN A 1 107 ? 9.145 -18.534 -10.206 1.00 87.12 107 GLN A C 1
ATOM 821 O O . GLN A 1 107 ? 8.101 -19.187 -10.208 1.00 87.12 107 GLN A O 1
ATOM 826 N N . MET A 1 108 ? 9.298 -17.457 -10.979 1.00 86.25 108 MET A N 1
ATOM 827 C CA . MET A 1 108 ? 8.253 -16.991 -11.893 1.00 86.25 108 MET A CA 1
ATOM 828 C C . MET A 1 108 ? 8.008 -17.988 -13.030 1.00 86.25 108 MET A C 1
ATOM 830 O O . MET A 1 108 ? 6.852 -18.263 -13.353 1.00 86.25 108 MET A O 1
ATOM 834 N N . ARG A 1 109 ? 9.065 -18.604 -13.575 1.00 85.69 109 ARG A N 1
ATOM 835 C CA . ARG A 1 109 ? 8.942 -19.691 -14.562 1.00 85.69 109 ARG A CA 1
ATOM 836 C C . ARG A 1 109 ? 8.215 -20.906 -14.000 1.00 85.69 109 ARG A C 1
ATOM 838 O O . ARG A 1 109 ? 7.329 -21.436 -14.661 1.00 85.69 109 ARG A O 1
ATOM 845 N N . ALA A 1 110 ? 8.525 -21.308 -12.765 1.00 86.94 110 ALA A N 1
ATOM 846 C CA . ALA A 1 110 ? 7.828 -22.409 -12.094 1.00 86.94 110 ALA A CA 1
ATOM 847 C C . ALA A 1 110 ? 6.319 -22.142 -11.914 1.00 86.94 110 ALA A C 1
ATOM 849 O O . ALA A 1 110 ? 5.535 -23.079 -11.801 1.00 86.94 110 ALA A O 1
ATOM 850 N N . ARG A 1 111 ? 5.902 -20.869 -11.932 1.00 85.25 111 ARG A N 1
ATOM 851 C CA . ARG A 1 111 ? 4.497 -20.428 -11.908 1.00 85.25 111 ARG A CA 1
ATOM 852 C C . ARG A 1 111 ? 3.919 -20.156 -13.306 1.00 85.25 111 ARG A C 1
ATOM 854 O O . ARG A 1 111 ? 2.905 -19.474 -13.421 1.00 85.25 111 ARG A O 1
ATOM 861 N N . GLY A 1 112 ? 4.560 -20.662 -14.361 1.00 82.50 112 GLY A N 1
ATOM 862 C CA . GLY A 1 112 ? 4.063 -20.602 -15.738 1.00 82.50 112 GLY A CA 1
ATOM 863 C C . GLY A 1 112 ? 4.338 -19.291 -16.479 1.00 82.50 112 GLY A C 1
ATOM 864 O O . GLY A 1 112 ? 3.693 -19.028 -17.490 1.00 82.50 112 GLY A O 1
ATOM 865 N N . ARG A 1 113 ? 5.260 -18.441 -16.001 1.00 82.56 113 ARG A N 1
ATOM 866 C CA . ARG A 1 113 ? 5.641 -17.212 -16.718 1.00 82.56 113 ARG A CA 1
ATOM 867 C C . ARG A 1 113 ? 6.760 -17.489 -17.715 1.00 82.56 113 ARG A C 1
ATOM 869 O O . ARG A 1 113 ? 7.831 -17.954 -17.331 1.00 82.56 113 ARG A O 1
ATOM 876 N N . ASP A 1 114 ? 6.524 -17.142 -18.974 1.00 82.56 114 ASP A N 1
ATOM 877 C CA . ASP A 1 114 ? 7.536 -17.223 -20.023 1.00 82.56 114 ASP A CA 1
ATOM 878 C C . ASP A 1 114 ? 8.487 -16.018 -19.956 1.00 82.56 114 ASP A C 1
ATOM 880 O O . ASP A 1 114 ? 8.220 -14.943 -20.494 1.00 82.56 114 ASP A O 1
ATOM 884 N N . LEU A 1 115 ? 9.571 -16.184 -19.196 1.00 81.31 115 LEU A N 1
ATOM 885 C CA . LEU A 1 115 ? 10.608 -15.174 -18.981 1.00 81.31 115 LEU A CA 1
ATOM 886 C C . LEU A 1 115 ? 11.960 -15.764 -19.379 1.00 81.31 115 LEU A C 1
ATOM 888 O O . LEU A 1 115 ? 12.607 -16.391 -18.544 1.00 81.31 115 LEU A O 1
ATOM 892 N N . ALA A 1 116 ? 12.395 -15.617 -20.629 1.00 70.19 116 ALA A N 1
ATOM 893 C CA . ALA A 1 116 ? 13.641 -16.200 -21.136 1.00 70.19 116 ALA A CA 1
ATOM 894 C C . ALA A 1 116 ? 14.717 -15.146 -21.447 1.00 70.19 116 ALA A C 1
ATOM 896 O O . ALA A 1 116 ? 14.427 -14.143 -22.082 1.00 70.19 116 ALA A O 1
ATOM 897 N N . GLY A 1 117 ? 15.965 -15.450 -21.059 1.00 65.38 117 GLY A N 1
ATOM 898 C CA . GLY A 1 117 ? 17.179 -14.748 -21.498 1.00 65.38 117 GLY A CA 1
ATOM 899 C C . GLY A 1 117 ? 17.383 -13.317 -20.978 1.00 65.38 117 GLY A C 1
ATOM 900 O O . GLY A 1 117 ? 16.441 -12.640 -20.588 1.00 65.38 117 GLY A O 1
ATOM 901 N N . GLY A 1 118 ? 18.647 -12.879 -21.020 1.00 75.38 118 GLY A N 1
ATOM 902 C CA . GLY A 1 118 ? 19.060 -11.474 -20.931 1.00 75.38 118 GLY A CA 1
ATOM 903 C C . GLY A 1 118 ? 18.822 -10.752 -19.603 1.00 75.38 118 GLY A C 1
ATOM 904 O O . GLY A 1 118 ? 18.428 -11.343 -18.595 1.00 75.38 118 GLY A O 1
ATOM 905 N N . ASP A 1 119 ? 19.091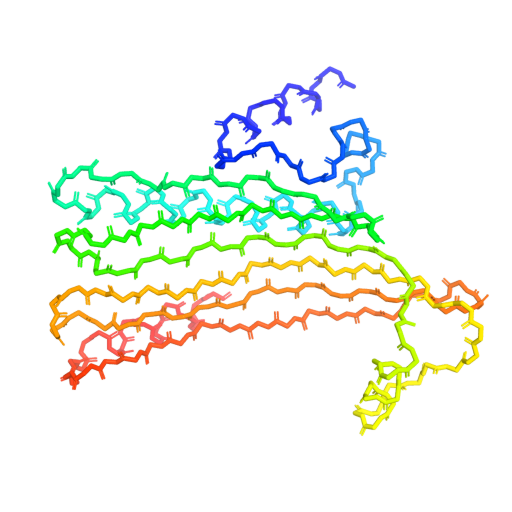 -9.448 -19.640 1.00 85.94 119 ASP A N 1
ATOM 906 C CA . ASP A 1 119 ? 18.711 -8.517 -18.586 1.00 85.94 119 ASP A CA 1
ATOM 907 C C . ASP A 1 119 ? 17.190 -8.358 -18.598 1.00 85.94 119 ASP A C 1
ATOM 909 O O . ASP A 1 119 ? 16.585 -8.106 -19.641 1.00 85.94 119 ASP A O 1
ATOM 913 N N . LEU A 1 120 ? 16.572 -8.505 -17.427 1.00 92.12 120 LEU A N 1
ATOM 914 C CA . LEU A 1 120 ? 15.128 -8.394 -17.242 1.00 92.12 120 LEU A CA 1
ATOM 915 C C . LEU A 1 120 ? 14.834 -7.227 -16.291 1.00 92.12 120 LEU A C 1
ATOM 917 O O . LEU A 1 120 ? 14.666 -7.456 -15.084 1.00 92.12 120 LEU A O 1
ATOM 921 N N . PRO A 1 121 ? 14.800 -5.978 -16.798 1.00 94.56 121 PRO A N 1
ATOM 922 C CA . PRO A 1 121 ? 14.386 -4.830 -16.012 1.00 94.56 121 PRO A CA 1
ATOM 923 C C . PRO A 1 121 ? 12.975 -5.042 -15.481 1.00 94.56 121 PRO A C 1
ATOM 925 O O . PRO A 1 121 ? 12.072 -5.428 -16.229 1.00 94.56 121 PRO A O 1
ATOM 928 N N . PHE A 1 122 ? 12.769 -4.758 -14.202 1.00 95.31 122 PHE A N 1
ATOM 929 C CA . PHE A 1 122 ? 11.459 -4.847 -13.580 1.00 95.31 122 PHE A CA 1
ATOM 930 C C . PHE A 1 122 ? 11.116 -3.595 -12.790 1.00 95.31 122 PHE A C 1
ATOM 932 O O . PHE A 1 122 ? 11.983 -2.828 -12.363 1.00 95.31 122 PHE A O 1
ATOM 939 N N . PHE A 1 123 ? 9.819 -3.446 -12.567 1.00 96.88 123 PHE A N 1
ATOM 940 C CA . PHE A 1 123 ? 9.233 -2.487 -11.655 1.00 96.88 123 PHE A CA 1
ATOM 941 C C . PHE A 1 123 ? 8.173 -3.194 -10.812 1.00 96.88 123 PHE A C 1
ATOM 943 O O . PHE A 1 123 ? 7.382 -3.993 -11.317 1.00 96.88 123 PHE A O 1
ATOM 950 N N . ALA A 1 124 ? 8.154 -2.893 -9.521 1.00 97.62 124 ALA A N 1
ATOM 951 C CA . ALA A 1 124 ? 7.161 -3.375 -8.582 1.00 97.62 124 ALA A CA 1
ATOM 952 C C . ALA A 1 124 ? 6.746 -2.230 -7.661 1.00 97.62 124 ALA A C 1
ATOM 954 O O . ALA A 1 124 ? 7.589 -1.640 -6.990 1.00 97.62 124 ALA A O 1
ATOM 955 N N . ALA A 1 125 ? 5.451 -1.949 -7.590 1.00 98.50 125 ALA A N 1
ATOM 956 C CA . ALA A 1 125 ? 4.897 -0.986 -6.649 1.00 98.50 125 ALA A CA 1
ATOM 957 C C . ALA A 1 125 ? 3.758 -1.632 -5.873 1.00 98.50 125 ALA A C 1
ATOM 959 O O . ALA A 1 125 ? 2.943 -2.349 -6.453 1.00 98.50 125 ALA A O 1
ATOM 960 N N . GLY A 1 126 ? 3.676 -1.392 -4.571 1.00 98.62 126 GLY A N 1
ATOM 961 C CA . GLY A 1 126 ? 2.562 -1.901 -3.790 1.00 98.62 126 GLY A CA 1
ATOM 962 C C . GLY A 1 126 ? 2.456 -1.311 -2.399 1.00 98.62 126 GLY A C 1
ATOM 963 O O . GLY A 1 126 ? 3.434 -0.825 -1.828 1.00 98.62 126 GLY A O 1
ATOM 964 N N . ILE A 1 127 ? 1.242 -1.386 -1.872 1.00 98.81 127 ILE A N 1
ATOM 965 C CA . ILE A 1 127 ? 0.912 -1.110 -0.481 1.00 98.81 127 ILE A CA 1
ATOM 966 C C . ILE A 1 127 ? 0.646 -2.424 0.240 1.00 98.81 127 ILE A C 1
ATOM 968 O O . ILE A 1 127 ? 0.029 -3.333 -0.317 1.00 98.81 127 ILE A O 1
ATOM 972 N N . SER A 1 128 ? 1.110 -2.519 1.479 1.00 98.44 128 SER A N 1
ATOM 973 C CA . SER A 1 128 ? 0.807 -3.616 2.387 1.00 98.44 128 SER A CA 1
ATOM 974 C C . SER A 1 128 ? 0.510 -3.057 3.767 1.00 98.44 128 SER A C 1
ATOM 976 O O . SER A 1 128 ? 1.260 -2.215 4.265 1.00 98.44 128 SER A O 1
ATOM 978 N N . SER A 1 129 ? -0.548 -3.545 4.399 1.00 98.75 129 SER A N 1
ATOM 979 C CA . SER A 1 129 ? -0.943 -3.114 5.732 1.00 98.75 129 SER A CA 1
ATOM 980 C C . SER A 1 129 ? -1.357 -4.287 6.604 1.00 98.75 129 SER A C 1
ATOM 982 O O . SER A 1 129 ? -1.967 -5.233 6.114 1.00 98.75 129 SER A O 1
ATOM 984 N N . VAL A 1 130 ? -1.018 -4.206 7.891 1.00 98.75 130 VAL A N 1
ATOM 985 C CA . VAL A 1 130 ? -1.536 -5.075 8.953 1.00 98.75 130 VAL A CA 1
ATOM 986 C C . VAL A 1 130 ? -1.837 -4.196 10.158 1.00 98.75 130 VAL A C 1
ATOM 988 O O . VAL A 1 130 ? -0.951 -3.475 10.633 1.00 98.75 130 VAL A O 1
ATOM 991 N N . ILE A 1 131 ? -3.072 -4.258 10.642 1.00 98.75 131 ILE A N 1
ATOM 992 C CA . ILE A 1 131 ? -3.552 -3.474 11.778 1.00 98.75 131 ILE A CA 1
ATOM 993 C C . ILE A 1 131 ? -3.995 -4.427 12.880 1.00 98.75 131 ILE A C 1
ATOM 995 O O . ILE A 1 131 ? -4.894 -5.237 12.666 1.00 98.75 131 ILE A O 1
ATOM 999 N N . HIS A 1 132 ? -3.383 -4.302 14.053 1.00 98.62 132 HIS A N 1
ATOM 1000 C CA . HIS A 1 132 ? -3.714 -5.037 15.266 1.00 98.62 132 HIS A CA 1
ATOM 1001 C C . HIS A 1 132 ? -4.334 -4.080 16.293 1.00 98.62 132 HIS A C 1
ATOM 1003 O O . HIS A 1 132 ? -3.610 -3.328 16.961 1.00 98.62 132 HIS A O 1
ATOM 1009 N N . PRO A 1 133 ? -5.670 -4.074 16.418 1.00 98.50 133 PRO A N 1
ATOM 1010 C CA . PRO A 1 133 ? -6.350 -3.406 17.518 1.00 98.50 133 PRO A CA 1
ATOM 1011 C C . PRO A 1 133 ? -5.956 -4.012 18.866 1.00 98.50 133 PRO A C 1
ATOM 1013 O O . PRO A 1 133 ? -5.686 -5.208 18.967 1.00 98.50 133 PRO A O 1
ATOM 1016 N N . ARG A 1 134 ? -5.965 -3.193 19.917 1.00 97.94 134 ARG A N 1
ATOM 1017 C CA . ARG A 1 134 ? -5.674 -3.636 21.286 1.00 97.94 134 ARG A CA 1
ATOM 1018 C C . ARG A 1 134 ? -6.849 -4.397 21.908 1.00 97.94 134 ARG A C 1
ATOM 1020 O O . ARG A 1 134 ? -6.643 -5.317 22.696 1.00 97.94 134 ARG A O 1
ATOM 1027 N N . SER A 1 135 ? -8.082 -4.017 21.570 1.00 97.88 135 SER A N 1
ATOM 1028 C CA . SER A 1 135 ? -9.279 -4.721 22.039 1.00 97.88 135 SER A CA 1
ATOM 1029 C C . SER A 1 135 ? -9.453 -6.044 21.284 1.00 97.88 135 SER A C 1
ATOM 1031 O O . SER A 1 135 ? -9.500 -6.027 20.055 1.00 97.88 135 SER A O 1
ATOM 1033 N N . PRO A 1 136 ? -9.649 -7.186 21.972 1.00 97.44 136 PRO A N 1
ATOM 1034 C CA . PRO A 1 136 ? -9.869 -8.471 21.307 1.00 97.44 136 PRO A CA 1
ATOM 1035 C C . PRO A 1 136 ? -11.215 -8.539 20.569 1.00 97.44 136 PRO A C 1
ATOM 1037 O O . PRO A 1 136 ? -11.426 -9.445 19.767 1.00 97.44 136 PRO A O 1
ATOM 1040 N N . HIS A 1 137 ? -12.126 -7.599 20.833 1.00 97.31 137 HIS A N 1
ATOM 1041 C CA . HIS A 1 137 ? -13.410 -7.494 20.141 1.00 97.31 137 HIS A CA 1
ATOM 1042 C C . HIS A 1 137 ? -13.317 -6.769 18.797 1.00 97.31 137 HIS A C 1
ATOM 1044 O O . HIS A 1 137 ? -14.280 -6.804 18.043 1.00 97.31 137 HIS A O 1
ATOM 1050 N N . VAL A 1 138 ? -12.184 -6.132 18.487 1.00 98.06 138 VAL A N 1
ATOM 1051 C CA . VAL A 1 138 ? -11.969 -5.481 17.193 1.00 98.06 138 VAL A CA 1
ATOM 1052 C C . VAL A 1 138 ? -11.042 -6.376 16.359 1.00 98.06 138 VAL A C 1
ATOM 1054 O O . VAL A 1 138 ? -9.964 -6.752 16.831 1.00 98.06 138 VAL A O 1
ATOM 1057 N N . PRO A 1 139 ? -11.441 -6.779 15.142 1.00 98.25 139 PRO A N 1
ATOM 1058 C CA . PRO A 1 139 ? -10.669 -7.712 14.330 1.00 98.25 139 PRO A CA 1
ATOM 1059 C C . PRO A 1 139 ? -9.363 -7.103 13.807 1.00 98.25 139 PRO A C 1
ATOM 1061 O O . PRO A 1 139 ? -9.283 -5.917 13.494 1.00 98.25 139 PRO A O 1
ATOM 1064 N N . THR A 1 140 ? -8.346 -7.949 13.626 1.00 98.69 140 THR A N 1
ATOM 1065 C CA . THR A 1 140 ? -7.174 -7.579 12.820 1.00 98.69 140 THR A CA 1
ATOM 1066 C C . THR A 1 140 ? -7.591 -7.468 11.356 1.00 98.69 140 THR A C 1
ATOM 1068 O O . THR A 1 140 ? -8.328 -8.321 10.863 1.00 98.69 140 THR A O 1
ATOM 1071 N N . VAL A 1 141 ? -7.090 -6.459 10.644 1.00 98.38 141 VAL A N 1
ATOM 1072 C CA . VAL A 1 141 ? -7.267 -6.333 9.189 1.00 98.38 141 VAL A CA 1
ATOM 1073 C C . VAL A 1 141 ? -5.912 -6.338 8.497 1.00 98.38 141 VAL A C 1
ATOM 1075 O O . VAL A 1 141 ? -4.954 -5.710 8.960 1.00 98.38 141 VAL A O 1
ATOM 1078 N N . HIS A 1 142 ? -5.838 -7.048 7.378 1.00 98.81 142 HIS A N 1
ATOM 1079 C CA . HIS A 1 142 ? -4.703 -7.020 6.471 1.00 98.81 142 HIS A CA 1
ATOM 1080 C C . HIS A 1 142 ? -5.184 -6.682 5.064 1.00 98.81 142 HIS A C 1
ATOM 1082 O O . HIS A 1 142 ? -6.257 -7.098 4.627 1.00 98.81 142 HIS A O 1
ATOM 1088 N N . PHE A 1 143 ? -4.370 -5.923 4.336 1.00 98.69 143 PHE A N 1
ATOM 1089 C CA . PHE A 1 143 ? -4.527 -5.824 2.895 1.00 98.69 143 PHE A CA 1
ATOM 1090 C C . PHE A 1 143 ? -3.196 -5.644 2.190 1.00 98.69 143 PHE A C 1
ATOM 1092 O O . PHE A 1 143 ? -2.219 -5.120 2.735 1.00 98.69 143 PHE A O 1
ATOM 1099 N N . ASN A 1 144 ? -3.188 -6.033 0.923 1.00 98.56 144 ASN A N 1
ATOM 1100 C CA . ASN A 1 144 ? -2.087 -5.799 0.016 1.00 98.56 144 ASN A CA 1
ATOM 1101 C C . ASN A 1 144 ? -2.635 -5.496 -1.377 1.00 98.56 144 ASN A C 1
ATOM 1103 O O . ASN A 1 144 ? -3.488 -6.230 -1.860 1.00 98.56 144 ASN A O 1
ATOM 1107 N N . TYR A 1 145 ? -2.110 -4.472 -2.046 1.00 98.62 145 TYR A N 1
ATOM 1108 C CA . TYR A 1 145 ? -2.400 -4.189 -3.454 1.00 98.62 145 TYR A CA 1
ATOM 1109 C C . TYR A 1 145 ? -1.106 -3.812 -4.156 1.00 98.62 145 TYR A C 1
ATOM 1111 O O . TYR A 1 145 ? -0.379 -2.931 -3.696 1.00 98.62 145 TYR A O 1
ATOM 1119 N N . ARG A 1 146 ? -0.789 -4.495 -5.256 1.00 98.50 146 ARG A N 1
ATOM 1120 C CA . ARG A 1 146 ? 0.495 -4.354 -5.942 1.00 98.50 146 ARG A CA 1
ATOM 1121 C C . ARG A 1 146 ? 0.382 -4.514 -7.450 1.00 98.50 146 ARG A C 1
ATOM 1123 O O . ARG A 1 146 ? -0.447 -5.268 -7.956 1.00 98.50 146 ARG A O 1
ATOM 1130 N N . TYR A 1 147 ? 1.286 -3.838 -8.136 1.00 98.50 147 TYR A N 1
ATOM 1131 C CA . TYR A 1 147 ? 1.555 -3.930 -9.558 1.00 98.50 147 TYR A CA 1
ATOM 1132 C C . TYR A 1 147 ? 2.976 -4.441 -9.759 1.00 98.50 147 TYR A C 1
ATOM 1134 O O . TYR A 1 147 ? 3.890 -4.081 -9.012 1.00 98.50 147 TYR A O 1
ATOM 1142 N N . PHE A 1 148 ? 3.159 -5.264 -10.780 1.00 97.06 148 PHE A N 1
ATOM 1143 C CA . PHE A 1 148 ? 4.463 -5.737 -11.200 1.00 97.06 148 PHE A CA 1
ATOM 1144 C C . PHE A 1 148 ? 4.544 -5.714 -12.724 1.00 97.06 148 PHE A C 1
ATOM 1146 O O . PHE A 1 148 ? 3.633 -6.205 -13.391 1.00 97.06 148 PHE A O 1
ATOM 1153 N N . GLU A 1 149 ? 5.655 -5.220 -13.267 1.00 95.75 149 GLU A N 1
ATOM 1154 C CA . GLU A 1 149 ? 6.011 -5.372 -14.676 1.00 95.75 149 GLU A CA 1
ATOM 1155 C C . GLU A 1 149 ? 7.469 -5.797 -14.843 1.00 95.75 149 GLU A C 1
ATOM 1157 O O . GLU A 1 149 ? 8.346 -5.396 -14.081 1.00 95.75 149 GLU A O 1
ATOM 1162 N N . VAL A 1 150 ? 7.723 -6.596 -15.873 1.00 95.00 150 VAL A N 1
ATOM 1163 C CA . VAL A 1 150 ? 9.059 -6.937 -16.361 1.00 95.00 150 VAL A CA 1
ATOM 1164 C C . VAL A 1 150 ? 9.115 -6.671 -17.857 1.00 95.00 150 VAL A C 1
ATOM 1166 O O . VAL A 1 150 ? 8.181 -7.005 -18.586 1.00 95.00 150 VAL A O 1
ATOM 1169 N N . THR A 1 151 ? 10.211 -6.072 -18.310 1.00 93.19 151 THR A N 1
ATOM 1170 C CA . THR A 1 151 ? 10.494 -5.866 -19.733 1.00 93.19 151 THR A CA 1
ATOM 1171 C C . THR A 1 151 ? 11.405 -6.990 -20.216 1.00 93.19 151 THR A C 1
ATOM 1173 O O . THR A 1 151 ? 12.471 -7.213 -19.642 1.00 93.19 151 THR A O 1
ATOM 1176 N N . LYS A 1 152 ? 10.970 -7.730 -21.237 1.00 90.56 152 LYS A N 1
ATOM 1177 C CA . LYS A 1 152 ? 11.772 -8.761 -21.903 1.00 90.56 152 LYS A CA 1
ATOM 1178 C C . LYS A 1 152 ? 12.828 -8.123 -22.813 1.00 90.56 152 LYS A C 1
ATOM 1180 O O . LYS A 1 152 ? 12.764 -6.939 -23.137 1.00 90.56 152 LYS A O 1
ATOM 1185 N N . ALA A 1 153 ? 13.779 -8.934 -23.274 1.00 86.88 153 ALA A N 1
ATOM 1186 C CA . ALA A 1 153 ? 14.860 -8.491 -24.156 1.00 86.88 153 ALA A CA 1
ATOM 1187 C C . ALA A 1 153 ? 14.381 -7.937 -25.517 1.00 86.88 153 ALA A C 1
ATOM 1189 O O . ALA A 1 153 ? 15.072 -7.122 -26.119 1.00 86.88 153 ALA A O 1
ATOM 1190 N N . ASP A 1 154 ? 13.209 -8.359 -25.997 1.00 88.12 154 ASP A N 1
ATOM 1191 C CA . ASP A 1 154 ? 12.568 -7.864 -27.225 1.00 88.12 154 ASP A CA 1
ATOM 1192 C C . ASP A 1 154 ? 11.742 -6.579 -27.013 1.00 88.12 154 ASP A C 1
ATOM 1194 O O . ASP A 1 154 ? 11.162 -6.048 -27.960 1.00 88.12 154 ASP A O 1
ATOM 1198 N N . GLY A 1 155 ? 11.703 -6.062 -25.781 1.00 87.81 155 GLY A N 1
ATOM 1199 C CA . GLY A 1 155 ? 10.930 -4.887 -25.390 1.00 87.81 155 GLY A CA 1
ATOM 1200 C C . GLY A 1 155 ? 9.484 -5.184 -24.982 1.00 87.81 155 GLY A C 1
ATOM 1201 O O . GLY A 1 155 ? 8.786 -4.263 -24.552 1.00 87.81 155 GLY A O 1
ATOM 1202 N N . GLU A 1 156 ? 9.017 -6.435 -25.063 1.00 90.62 156 GLU A N 1
ATOM 1203 C CA . GLU A 1 156 ? 7.680 -6.809 -24.600 1.00 90.62 156 GLU A CA 1
ATOM 1204 C C . GLU A 1 156 ? 7.579 -6.661 -23.073 1.00 90.62 156 GLU A C 1
ATOM 1206 O O . GLU A 1 156 ? 8.416 -7.166 -22.317 1.00 90.62 156 GLU A O 1
ATOM 1211 N N . LYS A 1 157 ? 6.522 -5.997 -22.595 1.00 91.81 157 LYS A N 1
ATOM 1212 C CA . LYS A 1 157 ? 6.227 -5.899 -21.163 1.00 91.81 157 LYS A CA 1
ATOM 1213 C C . LYS A 1 157 ? 5.264 -6.991 -20.726 1.00 91.81 157 LYS A C 1
ATOM 1215 O O . LYS A 1 157 ? 4.121 -7.044 -21.175 1.00 91.81 157 LYS A O 1
ATOM 1220 N N . VAL A 1 158 ? 5.688 -7.783 -19.751 1.00 91.94 158 VAL A N 1
ATOM 1221 C CA . VAL A 1 158 ? 4.820 -8.714 -19.032 1.00 91.94 158 VAL A CA 1
ATOM 1222 C C . VAL A 1 158 ? 4.462 -8.095 -17.690 1.00 91.94 158 VAL A C 1
ATOM 1224 O O . VAL A 1 158 ? 5.339 -7.859 -16.863 1.00 91.94 158 VAL A O 1
ATOM 1227 N N . TRP A 1 159 ? 3.175 -7.871 -17.443 1.00 94.88 159 TRP A N 1
ATOM 1228 C CA . TRP A 1 159 ? 2.705 -7.195 -16.236 1.00 94.88 159 TRP A CA 1
ATOM 1229 C C . TRP A 1 159 ? 1.501 -7.894 -15.612 1.00 94.88 159 TRP A C 1
ATOM 1231 O O . TRP A 1 159 ? 0.867 -8.754 -16.227 1.00 94.88 159 TRP A O 1
ATOM 1241 N N . TRP A 1 160 ? 1.257 -7.610 -14.337 1.00 95.44 160 TRP A N 1
ATOM 1242 C CA . TRP A 1 160 ? 0.090 -8.089 -13.606 1.00 95.44 160 TRP A CA 1
ATOM 1243 C C . TRP A 1 160 ? -0.148 -7.259 -12.347 1.00 95.44 160 TRP A C 1
ATOM 1245 O O . TRP A 1 160 ? 0.776 -6.692 -11.761 1.00 95.44 160 TRP A O 1
ATOM 1255 N N . PHE A 1 161 ? -1.397 -7.265 -11.894 1.00 97.75 161 PHE A N 1
ATOM 1256 C CA . PHE A 1 161 ? -1.767 -6.816 -10.560 1.00 97.75 161 PHE A CA 1
ATOM 1257 C C . PHE A 1 161 ? -1.919 -8.014 -9.625 1.00 97.75 161 PHE A C 1
ATOM 1259 O O . PHE A 1 161 ? -2.101 -9.157 -10.053 1.00 97.75 161 PHE A O 1
ATOM 1266 N N . GLY A 1 162 ? -1.840 -7.757 -8.329 1.00 96.81 162 GLY A N 1
ATOM 1267 C CA . GLY A 1 162 ? -2.191 -8.721 -7.302 1.00 96.81 162 GLY A CA 1
ATOM 1268 C C . GLY A 1 162 ? -2.615 -8.003 -6.037 1.00 96.81 162 GLY A C 1
ATOM 1269 O O . GLY A 1 162 ? -2.181 -6.885 -5.775 1.00 96.81 162 GLY A O 1
ATOM 1270 N N . GLY A 1 163 ? -3.446 -8.650 -5.235 1.00 97.69 163 GLY A N 1
ATOM 1271 C CA . GLY A 1 163 ? -3.864 -8.066 -3.978 1.00 97.69 163 GLY A CA 1
ATOM 1272 C C . GLY A 1 163 ? -5.024 -8.789 -3.329 1.00 97.69 163 GLY A C 1
ATOM 1273 O O . GLY A 1 163 ? -5.415 -9.867 -3.777 1.00 97.69 163 GLY A O 1
ATOM 1274 N N . GLY A 1 164 ? -5.525 -8.178 -2.267 1.00 98.06 164 GLY A N 1
ATOM 1275 C CA . GLY A 1 164 ? -6.649 -8.639 -1.473 1.00 98.06 164 GLY A CA 1
ATOM 1276 C C . GLY A 1 164 ? -6.705 -7.900 -0.141 1.00 98.06 164 GLY A C 1
ATOM 1277 O O . GLY A 1 164 ? -5.717 -7.302 0.291 1.00 98.06 164 GLY A O 1
ATOM 1278 N N . THR A 1 165 ? -7.864 -7.980 0.496 1.00 98.50 165 THR A N 1
ATOM 1279 C CA . THR A 1 165 ? -8.106 -7.533 1.866 1.00 98.50 165 THR A CA 1
ATOM 1280 C C . THR A 1 165 ? -8.743 -8.697 2.611 1.00 98.50 165 THR A C 1
ATOM 1282 O O . THR A 1 165 ? -9.631 -9.360 2.072 1.00 98.50 165 THR A O 1
ATOM 1285 N N . ASP A 1 166 ? -8.313 -8.936 3.842 1.00 98.50 166 ASP A N 1
ATOM 1286 C CA . ASP A 1 166 ? -8.831 -9.989 4.707 1.00 98.50 166 ASP A CA 1
ATOM 1287 C C . ASP A 1 166 ? -8.979 -9.507 6.155 1.00 98.50 166 ASP A C 1
ATOM 1289 O O . ASP A 1 166 ? -8.350 -8.538 6.591 1.00 98.50 166 ASP A O 1
ATOM 1293 N N . LEU A 1 167 ? -9.875 -10.179 6.878 1.00 98.19 167 LEU A N 1
ATOM 1294 C CA . LEU A 1 167 ? -10.261 -9.863 8.246 1.00 98.19 167 LEU A CA 1
ATOM 1295 C C . LEU A 1 167 ? -9.990 -11.077 9.137 1.00 98.19 167 LEU A C 1
ATOM 1297 O O . LEU A 1 167 ? -10.395 -12.193 8.817 1.00 98.19 167 LEU A O 1
ATOM 1301 N N . THR A 1 168 ? -9.323 -10.854 10.267 1.00 98.50 168 THR A N 1
ATOM 1302 C CA . THR A 1 168 ? -8.957 -11.888 11.244 1.00 98.50 168 THR A CA 1
ATOM 1303 C C . THR A 1 168 ? -9.550 -11.535 12.617 1.00 98.50 168 THR A C 1
ATOM 1305 O O . THR A 1 168 ? -8.886 -10.883 13.431 1.00 98.50 168 THR A O 1
ATOM 1308 N N . PRO A 1 169 ? -10.816 -11.906 12.886 1.00 98.00 169 PRO A N 1
ATOM 1309 C CA . PRO A 1 169 ? -11.446 -11.700 14.188 1.00 98.00 169 PRO A CA 1
ATOM 1310 C C . PRO A 1 169 ? -10.937 -12.695 15.239 1.00 98.00 169 PRO A C 1
ATOM 1312 O O . PRO A 1 169 ? -10.750 -13.874 14.944 1.00 98.00 169 PRO A O 1
ATOM 1315 N N . ASN A 1 170 ? -10.783 -12.245 16.490 1.00 97.56 170 ASN A N 1
ATOM 1316 C CA . ASN A 1 170 ? -10.606 -13.158 17.631 1.00 97.56 170 ASN A CA 1
ATOM 1317 C C . ASN A 1 170 ? -11.953 -13.731 18.096 1.00 97.56 170 ASN A C 1
ATOM 1319 O O . ASN A 1 170 ? -12.058 -14.916 18.404 1.00 97.56 170 ASN A O 1
ATOM 1323 N N . TYR A 1 171 ? -12.984 -12.884 18.120 1.00 97.94 171 TYR A N 1
ATOM 1324 C CA . TYR A 1 171 ? -14.369 -13.263 18.374 1.00 97.94 171 TYR A CA 1
ATOM 1325 C C . TYR A 1 171 ? -15.201 -12.989 17.131 1.00 97.94 171 TYR A C 1
ATOM 1327 O O . TYR A 1 171 ? -15.120 -11.908 16.554 1.00 97.94 171 TYR A O 1
ATOM 1335 N N . LEU A 1 172 ? -15.999 -13.971 16.720 1.00 97.62 172 LEU A N 1
ATOM 1336 C CA . LEU A 1 172 ? -16.879 -13.820 15.572 1.00 97.62 172 LEU A CA 1
ATOM 1337 C C . LEU A 1 172 ? -18.051 -12.899 15.928 1.00 97.62 172 LEU A C 1
ATOM 1339 O O . LEU A 1 172 ? -18.854 -13.231 16.800 1.00 97.62 172 LEU A O 1
ATOM 1343 N N . VAL A 1 173 ? -18.151 -11.783 15.212 1.00 97.88 173 VAL A N 1
ATOM 1344 C CA . VAL A 1 173 ? -19.320 -10.901 15.176 1.00 97.88 173 VAL A CA 1
ATOM 1345 C C . VAL A 1 173 ? -19.881 -10.998 13.762 1.00 97.88 173 VAL A C 1
ATOM 1347 O O . VAL A 1 173 ? -19.197 -10.659 12.795 1.00 97.88 173 VAL A O 1
ATOM 1350 N N . GLU A 1 174 ? -21.080 -11.563 13.619 1.00 98.06 174 GLU A N 1
ATOM 1351 C CA . GLU A 1 174 ? -21.645 -11.893 12.303 1.00 98.06 174 GLU A CA 1
ATOM 1352 C C . GLU A 1 174 ? -21.880 -10.632 11.468 1.00 98.06 174 GLU A C 1
ATOM 1354 O O . GLU A 1 174 ? -21.576 -10.611 10.273 1.00 98.06 174 GLU A O 1
ATOM 1359 N N . GLU A 1 175 ? -22.335 -9.558 12.111 1.00 98.44 175 GLU A N 1
ATOM 1360 C CA . GLU A 1 175 ? -22.568 -8.265 11.480 1.00 98.44 175 GLU A CA 1
ATOM 1361 C C . GLU A 1 175 ? -21.288 -7.693 10.855 1.00 98.44 175 GLU A C 1
ATOM 1363 O O . GLU A 1 175 ? -21.331 -7.226 9.715 1.00 98.44 175 GLU A O 1
ATOM 1368 N N . ASP A 1 176 ? -20.145 -7.798 11.542 1.00 98.12 176 ASP A N 1
ATOM 1369 C CA . ASP A 1 176 ? -18.850 -7.315 11.045 1.00 98.12 176 ASP A CA 1
ATOM 1370 C C . ASP A 1 176 ? -18.392 -8.109 9.817 1.00 98.12 176 ASP A C 1
ATOM 1372 O O . ASP A 1 176 ? -17.913 -7.535 8.836 1.00 98.12 176 ASP A O 1
ATOM 1376 N N . VAL A 1 177 ? -18.577 -9.434 9.830 1.00 98.06 177 VAL A N 1
ATOM 1377 C CA . VAL A 1 177 ? -18.223 -10.308 8.699 1.00 98.06 177 VAL A CA 1
ATOM 1378 C C . VAL A 1 177 ? -19.104 -10.012 7.489 1.00 98.06 177 VAL A C 1
ATOM 1380 O O . VAL A 1 177 ? -18.597 -9.871 6.371 1.00 98.06 177 VAL A O 1
ATOM 1383 N N . VAL A 1 178 ? -20.418 -9.883 7.697 1.00 98.50 178 VAL A N 1
ATOM 1384 C CA . VAL A 1 178 ? -21.361 -9.533 6.629 1.00 98.50 178 VAL A CA 1
ATOM 1385 C C . VAL A 1 178 ? -21.030 -8.158 6.064 1.00 98.50 178 VAL A C 1
ATOM 1387 O O . VAL A 1 178 ? -20.983 -8.011 4.841 1.00 98.50 178 VAL A O 1
ATOM 1390 N N . HIS A 1 179 ? -20.763 -7.170 6.921 1.00 98.62 179 HIS A N 1
ATOM 1391 C CA . HIS A 1 179 ? -20.375 -5.828 6.501 1.00 98.62 179 HIS A CA 1
ATOM 1392 C C . HIS A 1 179 ? -19.102 -5.863 5.647 1.00 98.62 179 HIS A C 1
ATOM 1394 O O . HIS A 1 179 ? -19.124 -5.425 4.496 1.00 98.62 179 HIS A O 1
ATOM 1400 N N . PHE A 1 180 ? -18.033 -6.475 6.161 1.00 98.56 180 PHE A N 1
ATOM 1401 C CA . PHE A 1 180 ? -16.741 -6.573 5.485 1.00 98.56 180 PHE A CA 1
ATOM 1402 C C . PHE A 1 180 ? -16.851 -7.209 4.091 1.00 98.56 180 PHE A C 1
ATOM 1404 O O . PHE A 1 180 ? -16.418 -6.627 3.095 1.00 98.56 180 PHE A O 1
ATOM 1411 N N . HIS A 1 181 ? -17.490 -8.378 3.987 1.00 98.62 181 HIS A N 1
ATOM 1412 C CA . HIS A 1 181 ? -17.651 -9.057 2.698 1.00 98.62 181 HIS A CA 1
ATOM 1413 C C . HIS A 1 181 ? -18.607 -8.326 1.749 1.00 98.62 181 HIS A C 1
ATOM 1415 O O . HIS A 1 181 ? -18.425 -8.384 0.531 1.00 98.62 181 HIS A O 1
ATOM 1421 N N . THR A 1 182 ? -19.620 -7.637 2.280 1.00 98.69 182 THR A N 1
ATOM 1422 C CA . THR A 1 182 ? -20.559 -6.859 1.466 1.00 98.69 182 THR A CA 1
ATOM 1423 C C . THR A 1 182 ? -19.866 -5.673 0.809 1.00 98.69 182 THR A C 1
ATOM 1425 O O . THR A 1 182 ? -20.067 -5.458 -0.386 1.00 98.69 182 THR A O 1
ATOM 1428 N N . GLU A 1 183 ? -19.033 -4.934 1.543 1.00 98.38 183 GLU A N 1
ATOM 1429 C CA . GLU A 1 183 ? -18.288 -3.803 0.980 1.00 98.38 183 GLU A CA 1
ATOM 1430 C C . GLU A 1 183 ? -17.259 -4.264 -0.061 1.00 98.38 183 GLU A C 1
ATOM 1432 O O . GLU A 1 183 ? -17.222 -3.710 -1.160 1.00 98.38 183 GLU A O 1
ATOM 1437 N N . LEU A 1 184 ? -16.520 -5.352 0.198 1.00 97.94 184 LEU A N 1
ATOM 1438 C CA . LEU A 1 184 ? -15.590 -5.915 -0.793 1.00 97.94 184 LEU A CA 1
ATOM 1439 C C . LEU A 1 184 ? -16.282 -6.404 -2.071 1.00 97.94 184 LEU A C 1
ATOM 1441 O O . LEU A 1 184 ? -15.691 -6.346 -3.142 1.00 97.94 184 LEU A O 1
ATOM 1445 N N . LYS A 1 185 ? -17.523 -6.892 -1.979 1.00 98.25 185 LYS A N 1
ATOM 1446 C CA . LYS A 1 185 ? -18.299 -7.343 -3.144 1.00 98.25 185 LYS A CA 1
ATOM 1447 C C . LYS A 1 185 ? -18.874 -6.183 -3.971 1.00 98.25 185 LYS A C 1
ATOM 1449 O O . LYS A 1 185 ? -19.237 -6.398 -5.128 1.00 98.25 185 LYS A O 1
ATOM 1454 N N . LYS A 1 186 ? -19.063 -5.003 -3.371 1.00 98.19 186 LYS A N 1
ATOM 1455 C CA . LYS A 1 186 ? -19.572 -3.804 -4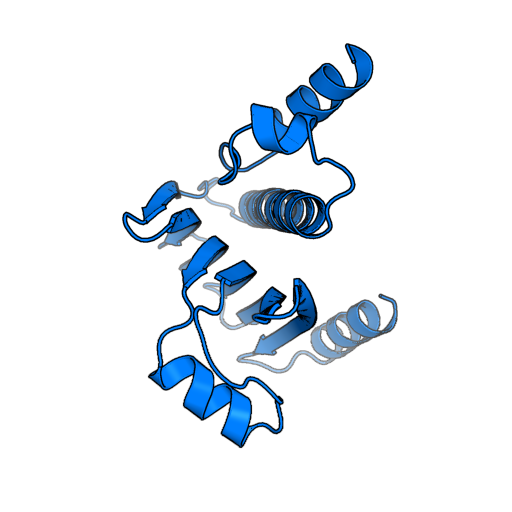.063 1.00 98.19 186 LYS A CA 1
ATOM 1456 C C . LYS A 1 186 ? -18.490 -3.101 -4.886 1.00 98.19 186 LYS A C 1
ATOM 1458 O O . LYS A 1 186 ? -18.846 -2.459 -5.871 1.00 98.19 186 LYS A O 1
ATOM 1463 N N . ALA A 1 187 ? -17.238 -3.179 -4.434 1.00 93.12 187 ALA A N 1
ATOM 1464 C CA . ALA A 1 187 ? -16.063 -2.650 -5.124 1.00 93.12 187 ALA A CA 1
ATOM 1465 C C . ALA A 1 187 ? -15.785 -3.403 -6.435 1.00 93.12 187 ALA A C 1
ATOM 1467 O O . ALA A 1 187 ? -15.363 -2.727 -7.400 1.00 93.12 187 ALA A O 1
#

Secondary structure (DSSP, 8-state):
-HHHHHHHHHHHTTSSS--SS-HHHHHH-TTSHHHHHHHHHHHHHHHHHHHHHHH-TT---PEEEEEE-TTS-EEEEEEEES-SSEEEEEEEEEEEEEEPPHHHHHHHHHTT----SS--EEEEEEEEEEEEESSTTSPEEEEEEEEEEEE-TTSPEEEEEEEEEEEE-SS--HHHHHHHHHHHHH-

InterPro domains:
  IPR001260 Coproporphyrinogen III oxidase, aerobic [PF01218] (36-187)
  IPR001260 Coproporphyrinogen III oxidase, aerobic [PR00073] (60-76)
  IPR001260 Coproporphyrinogen III oxidase, aerobic [PR00073] (77-98)
  IPR001260 Coproporphyrinogen III oxidase, aerobic [PR00073] (124-148)
  IPR001260 Coproporphyrinogen III oxidase, aerobic [PR00073] (159-181)
  IPR001260 Coproporphyrinogen III oxidase, aerobic [PTHR10755] (6-187)
  IPR036406 Oxygen-dependent coproporphyrinogen III oxidase superfamily [G3DSA:3.40.1500.10] (1-187)
  IPR036406 Oxygen-dependent coproporphyrinogen III oxidase superfamily [SSF102886] (29-186)

Radius of gyration: 18.84 Å; chains: 1; bounding box: 44×47×50 Å

Sequence (187 aa):
MADNADALNESVTTFMAEPVTPRETILQTKDDVRIQMELFIMKIQADFCRALEAEEESGMKFRVDRWTRPEGGGGVTCVIQEGTTFEKAGVNVSVVHGMLPVQAVQQMRARGRDLAGGDLPFFAAGISSVIHPRSPHVPTVHFNYRYFEVTKADGEKVWWFGGGTDLTPNYLVEEDVVHFHTELKKA

Organism: NCBI:txid381656